Protein AF-A0AA42B4K8-F1 (afdb_monomer_lite)

Secondary structure (DSSP, 8-state):
-----PPP-----------HHHHHHHHHHSSHHHHHHHHHHHHHHH-HHHHHHHHHHHHT-HHHHSTTGGGS-HHHHHHHHHHHHHHHHHHHHHHHHHHHHHH-HHHHHHHHHHHHHHHHHHHT-----TTSSS-----------------------------------------------------------------------

Sequence (205 aa):
MRNSSSPCPSTSSTSSVVTPEDVLESLMNDGTIDAIRLKIIAQLKANEELKKNTITMVEQSKVLNTAGAEKQTKRELFDALRQELETPVLDKASKSVWELMSENEMFMKEIGETVERVFYRLSGQEPLPSTLLNGELETQEQSEQENHNENESADSLLKKRSFHEISVEGSGAPGEFADGSAEPLSTPSVVEDSSTSMPFSNVKS

pLDDT: mean 71.15, std 26.17, range [28.25, 98.06]

Organism: Papaver nudicaule (NCBI:txid74823)

Foldseek 3Di:
DDDDDDDDPPPPPPLPDDDLVNLVVVCVVVCVVVVLVVVLVVVLVVDVVLVVVLVVCLVVDCCVVPPCNVVDDPVVSVVVSCVRPVVVSVVVSVVVSVCCCPVVPVSVVVVVVSSVCSNCVSSVHHDDPPPPPPDDDDDDDDDDDDDDDDDDDDDDDPDDDDDDDDDDDDDDDDDDDDDDDDDDDDDDDDDDDDDDDDDDDDDDD

Structure (mmCIF, N/CA/C/O backbone):
data_AF-A0AA42B4K8-F1
#
_entry.id   AF-A0AA42B4K8-F1
#
loop_
_atom_site.group_PDB
_atom_site.id
_atom_site.type_symbol
_atom_site.label_atom_id
_atom_site.label_alt_id
_atom_site.label_comp_id
_atom_site.label_asym_id
_atom_site.label_entity_id
_atom_site.label_seq_id
_atom_site.pdbx_PDB_ins_code
_atom_site.Cartn_x
_atom_site.Cartn_y
_atom_site.Cartn_z
_atom_site.occupancy
_atom_site.B_iso_or_equiv
_atom_site.auth_seq_id
_atom_site.auth_comp_id
_atom_site.auth_asym_id
_atom_site.auth_atom_id
_atom_site.pdbx_PDB_model_num
ATOM 1 N N . MET A 1 1 ? 24.082 -5.684 -74.231 1.00 47.41 1 MET A N 1
ATOM 2 C CA . MET A 1 1 ? 24.376 -4.674 -73.192 1.00 47.41 1 MET A CA 1
ATOM 3 C C . MET A 1 1 ? 23.425 -4.940 -72.036 1.00 47.41 1 MET A C 1
ATOM 5 O O . MET A 1 1 ? 22.223 -4.880 -72.250 1.00 47.41 1 MET A O 1
ATOM 9 N N . ARG A 1 2 ? 23.931 -5.409 -70.889 1.00 43.81 2 ARG A N 1
ATOM 10 C CA . ARG A 1 2 ? 23.113 -5.713 -69.704 1.00 43.81 2 ARG A CA 1
ATOM 11 C C . ARG A 1 2 ? 23.116 -4.471 -68.816 1.00 43.81 2 ARG A C 1
ATOM 13 O O . ARG A 1 2 ? 24.172 -4.114 -68.305 1.00 43.81 2 ARG A O 1
ATOM 20 N N . ASN A 1 3 ? 21.967 -3.821 -68.665 1.00 43.84 3 ASN A N 1
ATOM 21 C CA . ASN A 1 3 ? 21.783 -2.762 -67.680 1.00 43.84 3 ASN A CA 1
ATOM 22 C C . ASN A 1 3 ? 21.383 -3.419 -66.358 1.00 43.84 3 ASN A C 1
ATOM 24 O O . ASN A 1 3 ? 20.229 -3.794 -66.171 1.00 43.84 3 ASN A O 1
ATOM 28 N N . SER A 1 4 ? 22.356 -3.583 -65.467 1.00 46.53 4 SER A N 1
ATOM 29 C CA . SER A 1 4 ? 22.120 -3.964 -64.077 1.00 46.53 4 SER A CA 1
ATOM 30 C C . SER A 1 4 ? 22.026 -2.687 -63.245 1.00 46.53 4 SER A C 1
ATOM 32 O O . SER A 1 4 ? 23.043 -2.155 -62.810 1.00 46.53 4 SER A O 1
ATOM 34 N N . SER A 1 5 ? 20.814 -2.171 -63.051 1.00 54.12 5 SER A N 1
ATOM 35 C CA . SER A 1 5 ? 20.546 -1.169 -62.017 1.00 54.12 5 SER A CA 1
ATOM 36 C C . SER A 1 5 ? 20.172 -1.907 -60.737 1.00 54.12 5 SER A C 1
ATOM 38 O O . SER A 1 5 ? 19.045 -2.372 -60.588 1.00 54.12 5 SER A O 1
ATOM 40 N N . SER A 1 6 ? 21.138 -2.053 -59.833 1.00 59.03 6 SER A N 1
ATOM 41 C CA . SER A 1 6 ? 20.876 -2.483 -58.460 1.00 59.03 6 SER A CA 1
ATOM 42 C C . SER A 1 6 ? 20.179 -1.347 -57.702 1.00 59.03 6 SER A C 1
ATOM 44 O O . SER A 1 6 ? 20.693 -0.227 -57.720 1.00 59.03 6 SER A O 1
ATOM 46 N N . PRO A 1 7 ? 19.051 -1.588 -57.015 1.00 59.06 7 PRO A N 1
ATOM 47 C CA . PRO A 1 7 ? 18.534 -0.648 -56.034 1.00 59.06 7 PRO A CA 1
ATOM 48 C C . PRO A 1 7 ? 19.375 -0.761 -54.759 1.00 59.06 7 PRO A C 1
ATOM 50 O O . PRO A 1 7 ? 19.541 -1.850 -54.208 1.00 59.06 7 PRO A O 1
ATOM 53 N N . CYS A 1 8 ? 19.908 0.362 -54.284 1.00 50.31 8 CYS A N 1
ATOM 54 C CA . CYS A 1 8 ? 20.459 0.456 -52.937 1.00 50.31 8 CYS A CA 1
ATOM 55 C C . CYS A 1 8 ? 19.319 0.246 -51.923 1.00 50.31 8 CYS A C 1
ATOM 57 O O . CYS A 1 8 ? 18.296 0.925 -52.045 1.00 50.31 8 CYS A O 1
ATOM 59 N N . PRO A 1 9 ? 19.452 -0.632 -50.916 1.00 52.72 9 PRO A N 1
ATOM 60 C CA . PRO A 1 9 ? 18.522 -0.632 -49.801 1.00 52.72 9 PRO A CA 1
ATOM 61 C C . PRO A 1 9 ? 18.768 0.633 -48.975 1.00 52.72 9 PRO A C 1
ATOM 63 O O . PRO A 1 9 ? 19.780 0.767 -48.291 1.00 52.72 9 PRO A O 1
ATOM 66 N N . SER A 1 10 ? 17.842 1.585 -49.053 1.00 50.38 10 SER A N 1
ATOM 67 C CA . SER A 1 10 ? 17.736 2.668 -48.082 1.00 50.38 10 SER A CA 1
ATOM 68 C C . SER A 1 10 ? 17.262 2.074 -46.756 1.00 50.38 10 SER A C 1
ATOM 70 O O . SER A 1 10 ? 16.072 2.062 -46.463 1.00 50.38 10 SER A O 1
ATOM 72 N N . THR A 1 11 ? 18.182 1.557 -45.944 1.00 49.03 11 THR A N 1
ATOM 73 C CA . THR A 1 11 ? 17.917 1.370 -44.515 1.00 49.03 11 THR A CA 1
ATOM 74 C C . THR A 1 11 ? 18.094 2.725 -43.849 1.00 49.03 11 THR A C 1
ATOM 76 O O . THR A 1 11 ? 19.158 3.065 -43.335 1.00 49.03 11 THR A O 1
ATOM 79 N N . SER A 1 12 ? 17.050 3.544 -43.922 1.00 45.19 12 SER A N 1
ATOM 80 C CA . SER A 1 12 ? 16.866 4.688 -43.040 1.00 45.19 12 SER A CA 1
ATOM 81 C C . SER A 1 12 ? 16.631 4.165 -41.624 1.00 45.19 12 SER A C 1
ATOM 83 O O . SER A 1 12 ? 15.495 4.073 -41.168 1.00 45.19 12 SER A O 1
ATOM 85 N N . SER A 1 13 ? 17.712 3.799 -40.935 1.00 50.50 13 SER A N 1
ATOM 86 C CA . SER A 1 13 ? 17.719 3.729 -39.477 1.00 50.50 13 SER A CA 1
ATOM 87 C C . SER A 1 13 ? 17.672 5.166 -38.980 1.00 50.50 13 SER A C 1
ATOM 89 O O . SER A 1 13 ? 18.699 5.797 -38.742 1.00 50.50 13 SER A O 1
ATOM 91 N N . THR A 1 14 ? 16.471 5.736 -38.923 1.00 48.16 14 THR A N 1
ATOM 92 C CA . THR A 1 14 ? 16.245 6.969 -38.180 1.00 48.16 14 THR A CA 1
ATOM 93 C C . THR A 1 14 ? 16.564 6.643 -36.730 1.00 48.16 14 THR A C 1
ATOM 95 O O . THR A 1 14 ? 15.836 5.866 -36.113 1.00 48.16 14 THR A O 1
ATOM 98 N N . SER A 1 15 ? 17.668 7.175 -36.202 1.00 57.78 15 SER A N 1
ATOM 99 C CA . SER A 1 15 ? 17.921 7.183 -34.764 1.00 57.78 15 SER A CA 1
ATOM 100 C C . SER A 1 15 ? 16.797 7.993 -34.123 1.00 57.78 15 SER A C 1
ATOM 102 O O . SER A 1 15 ? 16.851 9.223 -34.068 1.00 57.78 15 SER A O 1
ATOM 104 N N . SER A 1 16 ? 15.718 7.306 -33.765 1.00 69.00 16 SER A N 1
ATOM 105 C CA . SER A 1 16 ? 14.607 7.898 -33.044 1.00 69.00 16 SER A CA 1
ATOM 106 C C . SER A 1 16 ? 15.163 8.379 -31.717 1.00 69.00 16 SER A C 1
ATOM 108 O O . SER A 1 16 ? 15.746 7.593 -30.971 1.00 69.00 16 SER A O 1
ATOM 110 N N . VAL A 1 17 ? 15.043 9.676 -31.451 1.00 87.44 17 VAL A N 1
ATOM 111 C CA . VAL A 1 17 ? 15.345 10.206 -30.124 1.00 87.44 17 VAL A CA 1
ATOM 112 C C . VAL A 1 17 ? 14.355 9.546 -29.175 1.00 87.44 17 VAL A 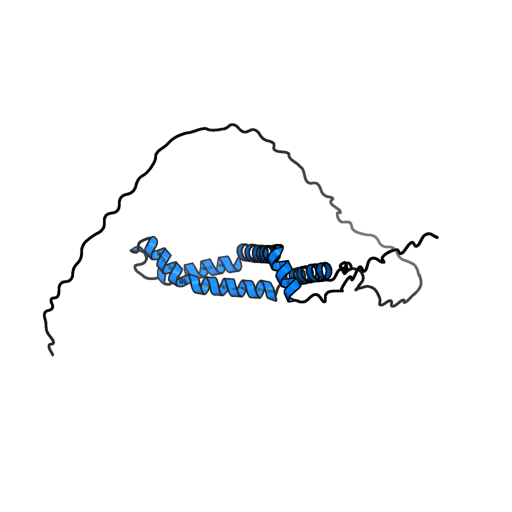C 1
ATOM 114 O O . VAL A 1 17 ? 13.153 9.743 -29.323 1.00 87.44 17 VAL A O 1
ATOM 117 N N . VAL A 1 18 ? 14.857 8.724 -28.256 1.00 93.00 18 VAL A N 1
ATOM 118 C CA . VAL A 1 18 ? 14.030 8.101 -27.221 1.00 93.00 18 VAL A CA 1
ATOM 119 C C . VAL A 1 18 ? 13.585 9.191 -26.260 1.00 93.00 18 VAL A C 1
ATOM 121 O O . VAL A 1 18 ? 14.420 9.903 -25.695 1.00 93.00 18 VAL A O 1
ATOM 124 N N . THR A 1 19 ? 12.278 9.324 -26.087 1.00 95.19 19 THR A N 1
ATOM 125 C CA . THR A 1 19 ? 11.679 10.260 -25.138 1.00 95.19 19 THR A CA 1
ATOM 126 C C . THR A 1 19 ? 11.402 9.570 -23.797 1.00 95.19 19 THR A C 1
ATOM 128 O O . THR A 1 19 ? 11.272 8.343 -23.741 1.00 95.19 19 THR A O 1
ATOM 131 N N . PRO A 1 20 ? 11.315 10.321 -22.685 1.00 95.50 20 PRO A N 1
ATOM 132 C CA . PRO A 1 20 ? 10.900 9.769 -21.395 1.00 95.50 20 PRO A CA 1
ATOM 133 C C . PRO A 1 20 ? 9.534 9.073 -21.452 1.00 95.50 20 PRO A C 1
ATOM 135 O O . PRO A 1 20 ? 9.322 8.075 -20.765 1.00 95.50 20 PRO A O 1
ATOM 138 N N . GLU A 1 21 ? 8.624 9.574 -22.288 1.00 96.44 21 GLU A N 1
ATOM 139 C CA . GLU A 1 21 ? 7.306 8.992 -22.517 1.00 96.44 21 GLU A CA 1
ATOM 140 C C . GLU A 1 21 ? 7.408 7.594 -23.142 1.00 96.44 21 GLU A C 1
ATOM 142 O O . GLU A 1 21 ? 6.731 6.685 -22.667 1.00 96.44 21 GLU A O 1
ATOM 147 N N . ASP A 1 22 ? 8.308 7.387 -24.113 1.00 95.44 22 ASP A N 1
ATOM 148 C CA . ASP A 1 22 ? 8.546 6.068 -24.725 1.00 95.44 22 ASP A CA 1
ATOM 149 C C . ASP A 1 22 ? 9.057 5.048 -23.691 1.00 95.44 22 ASP A C 1
ATOM 151 O O . ASP A 1 22 ? 8.661 3.877 -23.682 1.00 95.44 22 ASP A O 1
ATOM 155 N N . VAL A 1 23 ? 9.938 5.492 -22.785 1.00 96.12 23 VAL A N 1
ATOM 156 C CA . VAL A 1 23 ? 10.461 4.658 -21.692 1.00 96.12 23 VAL A CA 1
ATOM 157 C C . VAL A 1 23 ? 9.342 4.293 -20.721 1.00 96.12 23 VAL A C 1
ATOM 159 O O . VAL A 1 23 ? 9.207 3.126 -20.348 1.00 96.12 23 VAL A O 1
ATOM 162 N N . LEU A 1 24 ? 8.522 5.270 -20.329 1.00 96.56 24 LEU A N 1
ATOM 163 C CA . LEU A 1 24 ? 7.403 5.052 -19.420 1.00 96.56 24 LEU A CA 1
ATOM 164 C C . LEU A 1 24 ? 6.355 4.113 -20.029 1.00 96.56 24 LEU A C 1
ATOM 166 O O . LEU A 1 24 ? 5.928 3.171 -19.364 1.00 96.56 24 LEU A O 1
ATOM 170 N N . GLU A 1 25 ? 5.983 4.321 -21.292 1.00 96.50 25 GLU A N 1
ATOM 171 C CA . GLU A 1 25 ? 5.049 3.454 -22.010 1.00 96.50 25 GLU A CA 1
ATOM 172 C C . GLU A 1 25 ? 5.586 2.018 -22.089 1.00 96.50 25 GLU A C 1
ATOM 174 O O . GLU A 1 25 ? 4.865 1.067 -21.781 1.00 96.50 25 GLU A O 1
ATOM 179 N N . SER A 1 26 ? 6.875 1.837 -22.401 1.00 96.50 26 SER A N 1
ATOM 180 C CA . SER A 1 26 ? 7.494 0.509 -22.384 1.00 96.50 26 SER A CA 1
ATOM 181 C C . SER A 1 26 ? 7.434 -0.147 -20.999 1.00 96.50 26 SER A C 1
ATOM 183 O O . SER A 1 26 ? 7.118 -1.333 -20.924 1.00 96.50 26 SER A O 1
ATOM 185 N N . LEU A 1 27 ? 7.730 0.589 -19.922 1.00 96.94 27 LEU A N 1
ATOM 186 C CA . LEU A 1 27 ? 7.715 0.083 -18.540 1.00 96.94 27 LEU A CA 1
ATOM 187 C C . LEU A 1 27 ? 6.306 -0.288 -18.051 1.00 96.94 27 LEU A C 1
ATOM 189 O O . LEU A 1 27 ? 6.138 -1.204 -17.240 1.00 96.94 27 LEU A O 1
ATOM 193 N N . MET A 1 28 ? 5.289 0.442 -18.514 1.00 95.88 28 MET A N 1
ATOM 194 C CA . MET A 1 28 ? 3.883 0.137 -18.241 1.00 95.88 28 MET A CA 1
ATOM 195 C C . MET A 1 28 ? 3.441 -1.138 -18.962 1.00 95.88 28 MET A C 1
ATOM 197 O O . MET A 1 28 ? 2.712 -1.945 -18.390 1.00 95.88 28 MET A O 1
ATOM 201 N N . ASN A 1 29 ? 3.904 -1.337 -20.197 1.00 96.88 29 ASN A N 1
ATOM 202 C CA . ASN A 1 29 ? 3.462 -2.435 -21.052 1.00 96.88 29 ASN A CA 1
ATOM 203 C C . ASN A 1 29 ? 4.196 -3.762 -20.795 1.00 96.88 29 ASN A C 1
ATOM 205 O O . ASN A 1 29 ? 3.633 -4.822 -21.062 1.00 96.88 29 ASN A O 1
ATOM 209 N N . ASP A 1 30 ? 5.430 -3.738 -20.279 1.00 94.62 30 ASP A N 1
ATOM 210 C CA . ASP A 1 30 ? 6.224 -4.952 -20.022 1.00 94.62 30 ASP A CA 1
ATOM 211 C C . ASP A 1 30 ? 6.065 -5.528 -18.599 1.00 94.62 30 ASP A C 1
ATOM 213 O O . ASP A 1 30 ? 6.689 -6.534 -18.255 1.00 94.62 30 ASP A O 1
ATOM 217 N N . GLY A 1 31 ? 5.190 -4.929 -17.783 1.00 95.69 31 GLY A N 1
ATOM 218 C CA . GLY A 1 31 ? 4.867 -5.391 -16.429 1.00 95.69 31 GLY A CA 1
ATOM 219 C C . GLY A 1 31 ? 5.911 -5.022 -15.371 1.00 95.69 31 GLY A C 1
ATOM 220 O O . GLY A 1 31 ? 5.765 -5.391 -14.203 1.00 95.69 31 GLY A O 1
ATOM 221 N N . THR A 1 32 ? 6.947 -4.266 -15.736 1.00 95.81 32 THR A N 1
ATOM 222 C CA . THR A 1 32 ? 8.006 -3.847 -14.812 1.00 95.81 32 THR A CA 1
ATOM 223 C C . THR A 1 32 ? 7.474 -2.967 -13.681 1.00 95.81 32 THR A C 1
ATOM 225 O O . THR A 1 32 ? 7.844 -3.157 -12.521 1.00 95.81 32 THR A O 1
ATOM 228 N N . ILE A 1 33 ? 6.557 -2.040 -13.978 1.00 95.50 33 ILE A N 1
ATOM 229 C CA . ILE A 1 33 ? 5.939 -1.185 -12.949 1.00 95.50 33 ILE A CA 1
ATOM 230 C C . ILE A 1 33 ? 5.130 -2.019 -11.951 1.00 95.50 33 ILE A C 1
ATOM 232 O O . ILE A 1 33 ? 5.199 -1.785 -10.742 1.00 95.50 33 ILE A O 1
ATOM 236 N N . ASP A 1 34 ? 4.409 -3.035 -12.426 1.00 97.25 34 ASP A N 1
ATOM 237 C CA . ASP A 1 34 ? 3.683 -3.952 -11.550 1.00 97.25 34 ASP A CA 1
ATOM 238 C C . ASP A 1 34 ? 4.640 -4.790 -10.694 1.00 97.25 34 ASP A C 1
ATOM 240 O O . ASP A 1 34 ? 4.377 -4.993 -9.507 1.00 97.25 34 ASP A O 1
ATOM 244 N N . ALA A 1 35 ? 5.771 -5.230 -11.253 1.00 96.50 35 ALA A N 1
ATOM 245 C CA . ALA A 1 35 ? 6.808 -5.929 -10.500 1.00 96.50 35 ALA A CA 1
ATOM 246 C C . ALA A 1 35 ? 7.382 -5.045 -9.379 1.00 96.50 35 ALA A C 1
ATOM 248 O O . ALA A 1 35 ? 7.471 -5.489 -8.233 1.00 96.50 35 ALA A O 1
ATOM 249 N N . ILE A 1 36 ? 7.683 -3.773 -9.667 1.00 95.25 36 ILE A N 1
ATOM 250 C CA . ILE A 1 36 ? 8.120 -2.792 -8.661 1.00 95.25 36 ILE A CA 1
ATOM 251 C C . ILE A 1 36 ? 7.038 -2.610 -7.587 1.00 95.25 36 ILE A C 1
ATOM 253 O O . ILE A 1 36 ? 7.335 -2.707 -6.393 1.00 95.25 36 ILE A O 1
ATOM 257 N N . ARG A 1 37 ? 5.766 -2.440 -7.979 1.00 96.12 37 ARG A N 1
ATOM 258 C CA . ARG A 1 37 ? 4.636 -2.344 -7.039 1.00 96.12 37 ARG A CA 1
ATOM 259 C C . ARG A 1 37 ? 4.558 -3.570 -6.126 1.00 96.12 37 ARG A C 1
ATOM 261 O O . ARG A 1 37 ? 4.380 -3.425 -4.917 1.00 96.12 37 ARG A O 1
ATOM 268 N N . LEU A 1 38 ? 4.711 -4.775 -6.677 1.00 97.25 38 LEU A N 1
ATOM 269 C CA . LEU A 1 38 ? 4.709 -6.020 -5.907 1.00 97.25 38 LEU A CA 1
ATOM 270 C C . LEU A 1 38 ? 5.862 -6.073 -4.899 1.00 97.25 38 LEU A C 1
ATOM 272 O O . LEU A 1 38 ? 5.641 -6.488 -3.760 1.00 97.25 38 LEU A O 1
ATOM 276 N N . LYS A 1 39 ? 7.064 -5.616 -5.272 1.00 95.88 39 LYS A N 1
ATOM 277 C CA . LYS A 1 39 ? 8.207 -5.540 -4.348 1.00 95.88 39 LYS A CA 1
ATOM 278 C C . LYS A 1 39 ? 7.942 -4.587 -3.185 1.00 95.88 39 LYS A C 1
ATOM 280 O O . LYS A 1 39 ? 8.194 -4.963 -2.042 1.00 95.88 39 LYS A O 1
ATOM 285 N N . ILE A 1 40 ? 7.383 -3.407 -3.455 1.00 95.88 40 ILE A N 1
ATOM 286 C CA . ILE A 1 40 ? 6.996 -2.436 -2.417 1.00 95.88 40 ILE A CA 1
ATOM 287 C C . ILE A 1 40 ? 5.978 -3.067 -1.463 1.00 95.88 40 ILE A C 1
ATOM 289 O O . ILE A 1 40 ? 6.180 -3.064 -0.251 1.00 95.88 40 ILE A O 1
ATOM 293 N N . ILE A 1 41 ? 4.918 -3.681 -1.999 1.00 96.31 41 ILE A N 1
ATOM 294 C CA . ILE A 1 41 ? 3.896 -4.358 -1.189 1.00 96.31 41 ILE A CA 1
ATOM 295 C C . ILE A 1 41 ? 4.524 -5.460 -0.326 1.00 96.31 41 ILE A C 1
ATOM 297 O O . ILE A 1 41 ? 4.183 -5.581 0.849 1.00 96.31 41 ILE A O 1
ATOM 301 N N . ALA A 1 42 ? 5.439 -6.262 -0.874 1.00 96.81 42 ALA A N 1
ATOM 302 C CA . ALA A 1 42 ? 6.110 -7.320 -0.125 1.00 96.81 42 ALA A CA 1
ATOM 303 C C . ALA A 1 42 ? 6.940 -6.762 1.045 1.00 96.81 42 ALA A C 1
ATOM 305 O O . ALA A 1 42 ? 6.832 -7.279 2.158 1.00 96.81 42 ALA A O 1
ATOM 306 N N . GLN A 1 43 ? 7.699 -5.685 0.818 1.00 95.12 43 GLN A N 1
ATOM 307 C CA . GLN A 1 43 ? 8.472 -4.999 1.861 1.00 95.12 43 GLN A CA 1
ATOM 308 C C . GLN A 1 43 ? 7.561 -4.417 2.950 1.00 95.12 43 GLN A C 1
ATOM 310 O O . GLN A 1 43 ? 7.789 -4.662 4.133 1.00 95.12 43 GLN A O 1
ATOM 315 N N . LEU A 1 44 ? 6.472 -3.737 2.578 1.00 95.25 44 LEU A N 1
ATOM 316 C CA . LEU A 1 44 ? 5.501 -3.216 3.549 1.00 95.25 44 LEU A CA 1
ATOM 317 C C . LEU A 1 44 ? 4.831 -4.326 4.361 1.00 95.25 44 LEU A C 1
ATOM 319 O O . LEU A 1 44 ? 4.663 -4.197 5.569 1.00 95.25 44 LEU A O 1
ATOM 323 N N . LYS A 1 45 ? 4.457 -5.440 3.722 1.00 95.25 45 LYS A N 1
ATOM 324 C CA . LYS A 1 45 ? 3.859 -6.592 4.417 1.00 95.25 45 LYS A CA 1
ATOM 325 C C . LYS A 1 45 ? 4.840 -7.264 5.377 1.00 95.25 45 LYS A C 1
ATOM 327 O O . LYS A 1 45 ? 4.399 -7.903 6.332 1.00 95.25 45 LYS A O 1
ATOM 332 N N . ALA A 1 46 ? 6.142 -7.148 5.131 1.00 96.19 46 ALA A N 1
ATOM 333 C CA . ALA A 1 46 ? 7.194 -7.625 6.022 1.00 96.19 46 ALA A CA 1
ATOM 334 C C . ALA A 1 46 ? 7.588 -6.595 7.099 1.00 96.19 46 ALA A C 1
ATOM 336 O O . ALA A 1 46 ? 8.310 -6.945 8.028 1.00 96.19 46 ALA A O 1
ATOM 337 N N . ASN A 1 47 ? 7.106 -5.352 7.011 1.00 95.38 47 ASN A N 1
ATOM 338 C CA . ASN A 1 47 ? 7.435 -4.300 7.962 1.00 95.38 47 ASN A CA 1
ATOM 339 C C . ASN A 1 47 ? 6.726 -4.538 9.310 1.00 95.38 47 ASN A C 1
ATOM 341 O O . ASN A 1 47 ? 5.526 -4.301 9.468 1.00 95.38 47 ASN A O 1
ATOM 345 N N . GLU A 1 48 ? 7.488 -5.009 10.296 1.00 96.56 48 GLU A N 1
ATOM 346 C CA . GLU A 1 48 ? 6.993 -5.275 11.650 1.00 96.56 48 GLU A CA 1
ATOM 347 C C . GLU A 1 48 ? 6.631 -4.002 12.421 1.00 96.56 48 GLU A C 1
ATOM 349 O O . GLU A 1 48 ? 5.730 -4.027 13.259 1.00 96.56 48 GLU A O 1
ATOM 354 N N . GLU A 1 49 ? 7.272 -2.872 12.128 1.00 95.75 49 GLU A N 1
ATOM 355 C CA . GLU A 1 49 ? 6.936 -1.600 12.763 1.00 95.75 49 GLU A CA 1
ATOM 356 C C . GLU A 1 49 ? 5.543 -1.127 12.343 1.00 95.75 49 GLU A C 1
ATOM 358 O O . GLU A 1 49 ? 4.738 -0.761 13.200 1.00 95.75 49 GLU A O 1
ATOM 363 N N . LEU A 1 50 ? 5.206 -1.225 11.054 1.00 96.38 50 LEU A N 1
ATOM 364 C CA . LEU A 1 50 ? 3.877 -0.875 10.550 1.00 96.38 50 LEU A CA 1
ATOM 365 C C . LEU A 1 50 ? 2.788 -1.795 11.134 1.00 96.38 50 LEU A C 1
ATOM 367 O O . LEU A 1 50 ? 1.704 -1.330 11.509 1.00 96.38 50 LEU A O 1
ATOM 371 N N . LYS A 1 51 ? 3.088 -3.093 11.291 1.00 96.88 51 LYS A N 1
ATOM 372 C CA . LYS A 1 51 ? 2.195 -4.052 11.966 1.00 96.88 51 LYS A CA 1
ATOM 373 C C . LYS A 1 51 ? 1.997 -3.698 13.433 1.00 96.88 51 LYS A C 1
ATOM 375 O O . LYS A 1 51 ? 0.859 -3.578 13.883 1.00 96.88 51 LYS A O 1
ATOM 380 N N . LYS A 1 52 ? 3.092 -3.492 14.169 1.00 97.81 52 LYS A N 1
ATOM 381 C CA . LYS A 1 52 ? 3.060 -3.102 15.582 1.00 97.81 52 LYS A CA 1
ATOM 382 C C . LYS A 1 52 ? 2.282 -1.810 15.765 1.00 97.81 52 LYS A C 1
ATOM 384 O O . LYS A 1 52 ? 1.462 -1.711 16.670 1.00 97.81 52 LYS A O 1
ATOM 389 N N . ASN A 1 53 ? 2.499 -0.844 14.880 1.00 96.81 53 ASN A N 1
ATOM 390 C CA . ASN A 1 53 ? 1.788 0.414 14.919 1.00 96.81 53 ASN A CA 1
ATOM 391 C C . ASN A 1 53 ? 0.271 0.215 14.784 1.00 96.81 53 ASN A C 1
ATOM 393 O O . ASN A 1 53 ? -0.487 0.763 15.581 1.00 96.81 53 ASN A O 1
ATOM 397 N N . THR A 1 54 ? -0.153 -0.617 13.830 1.00 97.00 54 THR A N 1
ATOM 398 C CA . THR A 1 54 ? -1.568 -0.959 13.633 1.00 97.00 54 THR A CA 1
ATOM 399 C C . THR A 1 54 ? -2.160 -1.629 14.875 1.00 97.00 54 THR A C 1
ATOM 401 O O . THR A 1 54 ? -3.253 -1.261 15.298 1.00 97.00 54 THR A O 1
ATOM 404 N N . ILE A 1 55 ? -1.429 -2.556 15.507 1.00 97.50 55 ILE A N 1
ATOM 405 C CA . ILE A 1 55 ? -1.849 -3.193 16.768 1.00 97.50 55 ILE A CA 1
ATOM 406 C C . ILE A 1 55 ? -2.043 -2.137 17.860 1.00 97.50 55 ILE A C 1
ATOM 408 O O . ILE A 1 55 ? -3.113 -2.073 18.457 1.00 97.50 55 ILE A O 1
ATOM 412 N N . THR A 1 56 ? -1.063 -1.254 18.069 1.00 97.56 56 THR A N 1
ATOM 413 C CA . THR A 1 56 ? -1.160 -0.180 19.069 1.00 97.56 56 THR A CA 1
ATOM 414 C C . THR A 1 56 ? -2.330 0.767 18.790 1.00 97.56 56 THR A C 1
ATOM 416 O O . THR A 1 56 ? -2.997 1.207 19.721 1.00 97.56 56 THR A O 1
ATOM 419 N N . MET A 1 57 ? -2.627 1.066 17.524 1.00 97.50 57 MET A N 1
ATOM 420 C CA . MET A 1 57 ? -3.793 1.878 17.163 1.00 97.50 57 MET A CA 1
ATOM 421 C C . MET A 1 57 ? -5.116 1.183 17.497 1.00 97.50 57 MET A C 1
ATOM 423 O O . MET A 1 57 ? -6.038 1.839 17.975 1.00 97.50 57 MET A O 1
ATOM 427 N N . VAL A 1 58 ? -5.205 -0.133 17.290 1.00 97.56 58 VAL A N 1
ATOM 428 C CA . VAL A 1 58 ? -6.367 -0.928 17.711 1.00 97.56 58 VAL A CA 1
ATOM 429 C C . VAL A 1 58 ? -6.487 -0.942 19.234 1.00 97.56 58 VAL A C 1
ATOM 431 O O . VAL A 1 58 ? -7.567 -0.694 19.755 1.00 97.56 58 VAL A O 1
ATOM 434 N N . GLU A 1 59 ? -5.392 -1.151 19.962 1.00 96.75 59 GLU A N 1
ATOM 435 C CA . GLU A 1 59 ? -5.381 -1.129 21.434 1.00 96.75 59 GLU A CA 1
ATOM 436 C C . GLU A 1 59 ? -5.832 0.223 22.004 1.00 96.75 59 GLU A C 1
ATOM 438 O O . GLU A 1 59 ? -6.518 0.275 23.024 1.00 96.75 59 GLU A O 1
ATOM 443 N N . GLN A 1 60 ? -5.481 1.320 21.332 1.00 97.12 60 GLN A N 1
ATOM 444 C CA . GLN A 1 60 ? -5.843 2.687 21.717 1.00 97.12 60 GLN A CA 1
ATOM 445 C C . GLN A 1 60 ? -7.187 3.159 21.138 1.00 97.12 60 GLN A C 1
ATOM 447 O O . GLN A 1 60 ? -7.579 4.303 21.375 1.00 97.12 60 GLN A O 1
ATOM 452 N N . SER A 1 61 ? -7.898 2.307 20.392 1.00 97.50 61 SER A N 1
ATOM 453 C CA . SER A 1 61 ? -9.157 2.659 19.728 1.00 97.50 61 SER A CA 1
ATOM 454 C C . SER A 1 61 ? -10.199 3.157 20.723 1.00 97.50 61 SER A C 1
ATOM 456 O O . SER A 1 61 ? -10.475 2.517 21.741 1.00 97.50 61 SER A O 1
ATOM 458 N N . LYS A 1 62 ? -10.852 4.273 20.400 1.00 97.06 62 LYS A N 1
ATOM 459 C CA . LYS A 1 62 ? -11.986 4.774 21.177 1.00 97.06 62 LYS A CA 1
ATOM 460 C C . LYS A 1 62 ? -13.167 3.824 21.076 1.00 97.06 62 LYS A C 1
ATOM 462 O O . LYS A 1 62 ? -13.828 3.610 22.085 1.00 97.06 62 LYS A O 1
ATOM 467 N N . VAL A 1 63 ? -13.417 3.238 19.902 1.00 96.75 63 VAL A N 1
ATOM 468 C CA . VAL A 1 63 ? -14.504 2.268 19.695 1.00 96.75 63 VAL A CA 1
ATOM 469 C C . VAL A 1 63 ? -14.383 1.098 20.671 1.00 96.75 63 VAL A C 1
ATOM 471 O O . VAL A 1 63 ? -15.369 0.742 21.308 1.00 96.75 63 VAL A O 1
ATOM 474 N N . LEU A 1 64 ? -13.175 0.555 20.855 1.00 95.94 64 LEU A N 1
ATOM 475 C CA . LEU A 1 64 ? -12.950 -0.565 21.776 1.00 95.94 64 LEU A CA 1
ATOM 476 C C . LEU A 1 64 ? -12.882 -0.145 23.251 1.00 95.94 64 LEU A C 1
ATOM 478 O O . LEU A 1 64 ? -13.301 -0.907 24.118 1.00 95.94 64 LEU A O 1
ATOM 482 N N . ASN A 1 65 ? -12.370 1.053 23.549 1.00 96.44 65 ASN A N 1
ATOM 483 C CA . ASN A 1 65 ? -12.196 1.537 24.925 1.00 96.44 65 ASN A CA 1
ATOM 484 C C . ASN A 1 65 ? -13.419 2.295 25.484 1.00 96.44 65 ASN A C 1
ATOM 486 O O . ASN A 1 65 ? -13.389 2.764 26.624 1.00 96.44 65 ASN A O 1
ATOM 490 N N . THR A 1 66 ? -14.499 2.442 24.712 1.00 94.81 66 THR A N 1
ATOM 491 C CA . THR A 1 66 ? -15.729 3.110 25.167 1.00 94.81 66 THR A CA 1
ATOM 492 C C . THR A 1 66 ? -16.606 2.151 25.972 1.00 94.81 66 THR A C 1
ATOM 494 O O . THR A 1 66 ? -16.849 1.015 25.571 1.00 94.81 66 THR A O 1
ATOM 497 N N . ALA A 1 67 ? -17.140 2.621 27.103 1.00 93.25 67 ALA A N 1
ATOM 498 C CA . ALA A 1 67 ? -18.082 1.845 27.907 1.00 93.25 67 ALA A CA 1
ATOM 499 C C . ALA A 1 67 ? -19.338 1.484 27.093 1.00 93.25 67 ALA A C 1
ATOM 501 O O . ALA A 1 67 ? -19.949 2.355 26.473 1.00 93.25 67 ALA A O 1
ATOM 502 N N . GLY A 1 68 ? -19.754 0.218 27.122 1.00 91.19 68 GLY A N 1
ATOM 503 C CA . GLY A 1 68 ? -20.878 -0.268 26.323 1.00 91.19 68 GLY A CA 1
ATOM 504 C C . GLY A 1 68 ? -20.472 -0.902 24.992 1.00 91.19 68 GLY A C 1
ATOM 505 O O . GLY A 1 68 ? -21.347 -1.461 24.329 1.00 91.19 68 GLY A O 1
ATOM 506 N N . ALA A 1 69 ? -19.187 -0.878 24.612 1.00 94.12 69 ALA A N 1
ATOM 507 C CA . ALA A 1 69 ? -18.675 -1.611 23.450 1.00 94.12 69 ALA A CA 1
ATOM 508 C C . ALA A 1 69 ? -18.993 -3.116 23.536 1.00 94.12 69 ALA A C 1
ATOM 510 O O . ALA A 1 69 ? -19.286 -3.755 22.530 1.00 94.12 69 ALA A O 1
ATOM 511 N N . GLU A 1 70 ? -19.047 -3.670 24.750 1.00 93.62 70 GLU A N 1
ATOM 512 C CA . GLU A 1 70 ? -19.400 -5.067 25.013 1.00 93.62 70 GLU A CA 1
ATOM 513 C C . GLU A 1 70 ? -20.852 -5.433 24.661 1.00 93.62 70 GLU A C 1
ATOM 515 O O . GLU A 1 70 ? -21.186 -6.613 24.570 1.00 93.62 70 GLU A O 1
ATOM 520 N N . LYS A 1 71 ? -21.724 -4.434 24.478 1.00 96.00 71 LYS A N 1
ATOM 521 C CA . LYS A 1 71 ? -23.140 -4.622 24.126 1.00 96.00 71 LYS A CA 1
ATOM 522 C C . LYS A 1 71 ? -23.395 -4.500 22.627 1.00 96.00 71 LYS A C 1
ATOM 524 O O . LYS A 1 71 ? -24.495 -4.824 22.183 1.00 96.00 71 LYS A O 1
ATOM 529 N N . GLN A 1 72 ? -22.416 -4.014 21.865 1.00 95.81 72 GLN A N 1
ATOM 530 C CA . GLN A 1 72 ? -22.513 -3.922 20.414 1.00 95.81 72 GLN A CA 1
ATOM 531 C C . GLN A 1 72 ? -22.340 -5.298 19.779 1.00 95.81 72 GLN A C 1
ATOM 533 O O . GLN A 1 72 ? -21.660 -6.186 20.299 1.00 95.81 72 GLN A O 1
ATOM 538 N N . THR A 1 73 ? -22.951 -5.484 18.616 1.00 97.62 73 THR A N 1
ATOM 539 C CA . THR A 1 73 ? -22.715 -6.689 17.830 1.00 97.62 73 THR A CA 1
ATOM 540 C C . THR A 1 73 ? -21.304 -6.675 17.245 1.00 97.62 73 THR A C 1
ATOM 542 O O . THR A 1 73 ? -20.717 -5.625 16.986 1.00 97.62 73 THR A O 1
ATOM 545 N N . LYS A 1 74 ? -20.767 -7.864 16.945 1.00 96.50 74 LYS A N 1
ATOM 546 C CA . LYS A 1 74 ? -19.461 -7.999 16.282 1.00 96.50 74 LYS A CA 1
ATOM 547 C C . LYS A 1 74 ? -19.376 -7.139 15.013 1.00 96.50 74 LYS A C 1
ATOM 549 O O . LYS A 1 74 ? -18.346 -6.526 14.773 1.00 96.50 74 LYS A O 1
ATOM 554 N N . ARG A 1 75 ? -20.448 -7.093 14.213 1.00 98.00 75 ARG A N 1
ATOM 555 C CA . ARG A 1 75 ? -20.490 -6.311 12.969 1.00 98.00 75 ARG A CA 1
ATOM 556 C C . ARG A 1 75 ? -20.335 -4.819 13.245 1.00 98.00 75 ARG A C 1
ATOM 558 O O . ARG A 1 75 ? -19.437 -4.210 12.683 1.00 98.00 75 ARG A O 1
ATOM 565 N N . GLU A 1 76 ? -21.151 -4.277 14.145 1.00 97.12 76 GLU A N 1
ATOM 566 C CA . GLU A 1 76 ? -21.092 -2.860 14.522 1.00 97.12 76 GLU A CA 1
ATOM 567 C C . GLU A 1 76 ? -19.709 -2.480 15.053 1.00 97.12 76 GLU A C 1
ATOM 569 O O . GLU A 1 76 ? -19.181 -1.439 14.674 1.00 97.12 76 GLU A O 1
ATOM 574 N N . LEU A 1 77 ? -19.084 -3.356 15.847 1.00 96.94 77 LEU A N 1
ATOM 575 C CA . LEU A 1 77 ? -17.749 -3.113 16.384 1.00 96.94 77 LEU A CA 1
ATOM 576 C C . LEU A 1 77 ? -16.679 -3.058 15.282 1.00 96.94 77 LEU A C 1
ATOM 578 O O . LEU A 1 77 ? -15.853 -2.151 15.287 1.00 96.94 77 LEU A O 1
ATOM 582 N N . PHE A 1 78 ? -16.687 -3.997 14.327 1.00 97.00 78 PHE A N 1
ATOM 583 C CA . PHE A 1 78 ? -15.734 -3.987 13.208 1.00 97.00 78 PHE A CA 1
ATOM 584 C C . PHE A 1 78 ? -15.960 -2.806 12.263 1.00 97.00 78 PHE A C 1
ATOM 586 O O . PHE A 1 78 ? -14.983 -2.201 11.824 1.00 97.00 78 PHE A O 1
ATOM 593 N N . ASP A 1 79 ? -17.215 -2.469 11.970 1.00 98.06 79 ASP A N 1
ATOM 594 C CA . ASP A 1 79 ? -17.552 -1.351 11.087 1.00 98.06 79 ASP A CA 1
ATOM 595 C C . ASP A 1 79 ? -17.140 -0.017 11.723 1.00 98.06 79 ASP A C 1
ATOM 597 O O . ASP A 1 79 ? -16.466 0.791 11.082 1.00 98.06 79 ASP A O 1
ATOM 601 N N . ALA A 1 80 ? -17.449 0.183 13.009 1.00 97.31 80 ALA A N 1
ATOM 602 C CA . ALA A 1 80 ? -17.031 1.367 13.753 1.00 97.31 80 ALA A CA 1
ATOM 603 C C . ALA A 1 80 ? -15.502 1.443 13.895 1.00 97.31 80 ALA A C 1
ATOM 605 O O . ALA A 1 80 ? -14.915 2.505 13.687 1.00 97.31 80 ALA A O 1
ATOM 606 N N . LEU A 1 81 ? -14.836 0.322 14.191 1.00 97.62 81 LEU A N 1
ATOM 607 C CA . LEU A 1 81 ? -13.376 0.266 14.300 1.00 97.62 81 LEU A CA 1
ATOM 608 C C . LEU A 1 81 ? -12.699 0.580 12.961 1.00 97.62 81 LEU A C 1
ATOM 610 O O . LEU A 1 81 ? -11.718 1.320 12.925 1.00 97.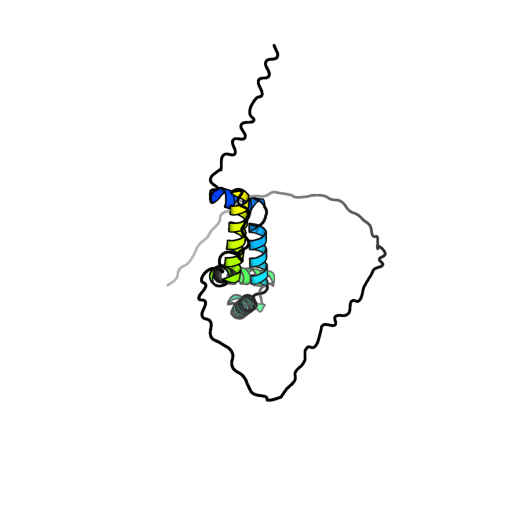62 81 LEU A O 1
ATOM 614 N N . ARG A 1 82 ? -13.228 0.055 11.850 1.00 97.44 82 ARG A N 1
ATOM 615 C CA . ARG A 1 82 ? -12.751 0.387 10.504 1.00 97.44 82 ARG A CA 1
ATOM 616 C C . ARG A 1 82 ? -12.931 1.873 10.220 1.00 97.44 82 ARG A C 1
ATOM 618 O O . ARG A 1 82 ? -11.988 2.507 9.763 1.00 97.44 82 ARG A O 1
ATOM 625 N N . GLN A 1 83 ? -14.098 2.432 10.534 1.00 98.00 83 GLN A N 1
ATOM 626 C CA . GLN A 1 83 ? -14.366 3.856 10.346 1.00 98.00 83 GLN A CA 1
ATOM 627 C C . GLN A 1 83 ? -13.402 4.744 11.149 1.00 98.00 83 GLN A C 1
ATOM 629 O O . GLN A 1 83 ? -13.013 5.808 10.673 1.00 98.00 83 GLN A O 1
ATOM 634 N N . GLU A 1 84 ? -12.994 4.310 12.344 1.00 98.06 84 GLU A N 1
ATOM 635 C CA . GLU A 1 84 ? -12.010 5.019 13.166 1.00 98.06 84 GLU A CA 1
ATOM 636 C C . GLU A 1 84 ? -10.580 4.895 12.614 1.00 98.06 84 GLU A C 1
ATOM 638 O O . GLU A 1 84 ? -9.836 5.878 12.598 1.00 98.06 84 GLU A O 1
ATOM 643 N N . LEU A 1 85 ? -10.175 3.693 12.190 1.00 98.00 85 LEU A N 1
ATOM 644 C CA . LEU A 1 85 ? -8.765 3.369 11.958 1.00 98.00 85 LEU A CA 1
ATOM 645 C C . LEU A 1 85 ? -8.329 3.337 10.491 1.00 98.00 85 LEU A C 1
ATOM 647 O O . LEU A 1 85 ? -7.128 3.421 10.243 1.00 98.00 85 LEU A O 1
ATOM 651 N N . GLU A 1 86 ? -9.241 3.235 9.521 1.00 97.19 86 GLU A N 1
ATOM 652 C CA . GLU A 1 86 ? -8.887 3.089 8.099 1.00 97.19 86 GLU A CA 1
ATOM 653 C C . GLU A 1 86 ? -8.003 4.242 7.618 1.00 97.19 86 GLU A C 1
ATOM 655 O O . GLU A 1 86 ? -6.880 4.005 7.179 1.00 97.19 86 GLU A O 1
ATOM 660 N N . THR A 1 87 ? -8.448 5.486 7.793 1.00 98.00 87 THR A N 1
ATOM 661 C CA . THR A 1 87 ? -7.674 6.667 7.391 1.00 98.00 87 THR A CA 1
ATOM 662 C C . THR A 1 87 ? -6.292 6.730 8.056 1.00 98.00 87 THR A C 1
ATOM 664 O O . THR A 1 87 ? -5.301 6.752 7.331 1.00 98.00 87 THR A O 1
ATOM 667 N N . PRO A 1 88 ? -6.149 6.705 9.398 1.00 97.38 88 PRO A N 1
ATOM 668 C CA . PRO A 1 88 ? -4.829 6.851 10.010 1.00 97.38 88 PRO A CA 1
ATOM 669 C C . PRO A 1 88 ? -3.888 5.661 9.745 1.00 97.38 88 PRO A C 1
ATOM 671 O O . PRO A 1 88 ? -2.671 5.854 9.707 1.00 97.38 88 PRO A O 1
ATOM 674 N N . VAL A 1 89 ? -4.407 4.441 9.543 1.00 97.31 89 VAL A N 1
ATOM 675 C CA . VAL A 1 89 ? -3.582 3.287 9.134 1.00 97.31 89 VAL A CA 1
ATOM 676 C C . VAL A 1 89 ? -3.096 3.468 7.697 1.00 97.31 89 VAL A C 1
ATOM 678 O O . VAL A 1 89 ? -1.908 3.281 7.427 1.00 97.31 89 VAL A O 1
ATOM 681 N N . LEU A 1 90 ? -3.984 3.866 6.782 1.00 97.19 90 LEU A N 1
ATOM 682 C CA . LEU A 1 90 ? -3.629 4.123 5.386 1.00 97.19 90 LEU A CA 1
ATOM 683 C C . LEU A 1 90 ? -2.648 5.291 5.253 1.00 97.19 90 LEU A C 1
ATOM 685 O O . LEU A 1 90 ? -1.712 5.201 4.460 1.00 97.19 90 LEU A O 1
ATOM 689 N N . ASP A 1 91 ? -2.792 6.339 6.062 1.00 97.69 91 ASP A N 1
ATOM 690 C CA . ASP A 1 91 ? -1.859 7.467 6.094 1.00 97.69 91 ASP A CA 1
ATOM 691 C C . ASP A 1 91 ? -0.454 7.018 6.507 1.00 97.69 91 ASP A C 1
ATOM 693 O O . ASP A 1 91 ? 0.537 7.414 5.890 1.00 97.69 91 ASP A O 1
ATOM 697 N N . LYS A 1 92 ? -0.344 6.166 7.535 1.00 96.56 92 LYS A N 1
ATOM 698 C CA . LYS A 1 92 ? 0.950 5.616 7.961 1.00 96.56 92 LYS A CA 1
ATOM 699 C C . LYS A 1 92 ? 1.552 4.696 6.912 1.00 96.56 92 LYS A C 1
ATOM 701 O O . LYS A 1 92 ? 2.728 4.843 6.606 1.00 96.56 92 LYS A O 1
ATOM 706 N N . ALA A 1 93 ? 0.754 3.811 6.319 1.00 96.44 93 ALA A N 1
ATOM 707 C CA . ALA A 1 93 ? 1.221 2.953 5.236 1.00 96.44 93 ALA A CA 1
ATOM 708 C C . ALA A 1 93 ? 1.718 3.779 4.037 1.00 96.44 93 ALA A C 1
ATOM 710 O O . ALA A 1 93 ? 2.780 3.489 3.493 1.00 96.44 93 ALA A O 1
ATOM 711 N N . SER A 1 94 ? 0.994 4.839 3.667 1.00 97.19 94 SER A N 1
ATOM 712 C CA . SER A 1 94 ? 1.363 5.734 2.564 1.00 97.19 94 SER A CA 1
ATOM 713 C C . SER A 1 94 ? 2.679 6.464 2.837 1.00 97.19 94 SER A C 1
ATOM 715 O O . SER A 1 94 ? 3.534 6.536 1.957 1.00 97.19 94 SER A O 1
ATOM 717 N N . LYS A 1 95 ? 2.880 6.948 4.070 1.00 96.44 95 LYS A N 1
ATOM 718 C CA . LYS A 1 95 ? 4.162 7.531 4.499 1.00 96.44 95 LYS A CA 1
ATOM 719 C C . LYS A 1 95 ? 5.293 6.515 4.420 1.00 96.44 95 LYS A C 1
ATOM 721 O O . LYS A 1 95 ? 6.299 6.801 3.787 1.00 96.44 95 LYS A O 1
ATOM 726 N N . SER A 1 96 ? 5.089 5.308 4.946 1.00 96.06 96 SER A N 1
ATOM 727 C CA . SER A 1 96 ? 6.099 4.249 4.883 1.00 96.06 96 SER A CA 1
ATOM 728 C C . SER A 1 96 ? 6.444 3.829 3.453 1.00 96.06 96 SER A C 1
ATOM 730 O O . SER A 1 96 ? 7.581 3.450 3.201 1.00 96.06 96 SER A O 1
ATOM 732 N N . VAL A 1 97 ? 5.508 3.898 2.496 1.00 96.19 97 VAL A N 1
ATOM 733 C CA . VAL A 1 97 ? 5.826 3.702 1.067 1.00 96.19 97 VAL A CA 1
ATOM 734 C C . VAL A 1 97 ? 6.761 4.791 0.569 1.00 96.19 97 VAL A C 1
ATOM 736 O O . VAL A 1 97 ? 7.762 4.483 -0.070 1.00 96.19 97 VAL A O 1
ATOM 739 N N . TRP A 1 98 ? 6.433 6.052 0.846 1.00 95.81 98 TRP A N 1
ATOM 740 C CA . TRP A 1 98 ? 7.245 7.182 0.412 1.00 95.81 98 TRP A CA 1
ATOM 741 C C . TRP A 1 98 ? 8.648 7.147 1.024 1.00 95.81 98 TRP A C 1
ATOM 743 O O . TRP A 1 98 ? 9.626 7.336 0.307 1.00 95.81 98 TRP A O 1
ATOM 753 N N . GLU A 1 99 ? 8.752 6.840 2.317 1.00 94.69 99 GLU A N 1
ATOM 754 C CA . GLU A 1 99 ? 10.017 6.640 3.033 1.00 94.69 99 GLU A CA 1
ATOM 755 C C . GLU A 1 99 ? 10.793 5.459 2.442 1.00 94.69 99 GLU A C 1
ATOM 757 O O . GLU A 1 99 ? 11.954 5.608 2.086 1.00 94.69 99 GLU A O 1
ATOM 762 N N . LEU A 1 100 ? 10.148 4.309 2.211 1.00 93.94 100 LEU A N 1
ATOM 763 C CA . LEU A 1 100 ? 10.792 3.155 1.577 1.00 93.94 100 LEU A CA 1
ATOM 764 C C . LEU A 1 100 ? 11.334 3.496 0.186 1.00 93.94 100 LEU A C 1
ATOM 766 O O . LEU A 1 100 ? 12.424 3.059 -0.171 1.00 93.94 100 LEU A O 1
ATOM 770 N N . MET A 1 101 ? 10.578 4.257 -0.603 1.00 91.25 101 MET A N 1
ATOM 771 C CA . MET A 1 101 ? 11.017 4.697 -1.922 1.00 91.25 101 MET A CA 1
ATOM 772 C C . MET A 1 101 ? 12.089 5.781 -1.848 1.00 91.25 101 MET A C 1
ATOM 774 O O . MET A 1 101 ? 12.887 5.859 -2.759 1.00 91.25 101 MET A O 1
ATOM 778 N N . SER A 1 102 ? 12.136 6.617 -0.814 1.00 89.12 102 SER A N 1
ATOM 779 C CA . SER A 1 102 ? 13.046 7.774 -0.783 1.00 89.12 102 SER A CA 1
ATOM 780 C C . SER A 1 102 ? 14.338 7.506 -0.012 1.00 89.12 102 SER A C 1
ATOM 782 O O . SER A 1 102 ? 15.398 7.996 -0.388 1.00 89.12 102 SER A O 1
ATOM 784 N N . GLU A 1 103 ? 14.260 6.741 1.072 1.00 86.25 103 GLU A N 1
ATOM 785 C CA . GLU A 1 103 ? 15.343 6.540 2.040 1.00 86.25 103 GLU A CA 1
ATOM 786 C C . GLU A 1 103 ? 16.133 5.253 1.770 1.00 86.25 103 GLU A C 1
ATOM 788 O O . GLU A 1 103 ? 17.264 5.103 2.232 1.00 86.25 103 GLU A O 1
ATOM 793 N N . ASN A 1 104 ? 15.574 4.317 0.994 1.00 89.06 104 ASN A N 1
ATOM 794 C CA . ASN A 1 104 ? 16.265 3.093 0.606 1.00 89.06 104 ASN A CA 1
ATOM 795 C C . ASN A 1 104 ? 17.016 3.292 -0.717 1.00 89.06 104 ASN A C 1
ATOM 797 O O . ASN A 1 104 ? 16.498 3.022 -1.803 1.00 89.06 104 ASN A O 1
ATOM 801 N N . GLU A 1 105 ? 18.271 3.728 -0.609 1.00 89.12 105 GLU A N 1
ATOM 802 C CA . GLU A 1 105 ? 19.151 3.977 -1.756 1.00 89.12 105 GLU A CA 1
ATOM 803 C C . GLU A 1 105 ? 19.300 2.746 -2.666 1.00 89.12 105 GLU A C 1
ATOM 805 O O . GLU A 1 105 ? 19.321 2.875 -3.888 1.00 89.12 105 GLU A O 1
ATOM 810 N N . MET A 1 106 ? 19.310 1.534 -2.099 1.00 87.62 106 MET A N 1
ATOM 811 C CA . MET A 1 106 ? 19.377 0.294 -2.879 1.00 87.62 106 MET A CA 1
ATOM 812 C C . MET A 1 106 ? 18.111 0.071 -3.716 1.00 87.62 106 MET A C 1
ATOM 814 O O . MET A 1 106 ? 18.201 -0.364 -4.863 1.00 87.62 106 MET A O 1
ATOM 818 N N . PHE A 1 107 ? 16.938 0.382 -3.163 1.00 89.94 107 PHE A N 1
ATOM 819 C CA . PHE A 1 107 ? 15.674 0.262 -3.887 1.00 89.94 107 PHE A CA 1
ATOM 820 C C . PHE A 1 107 ? 15.559 1.311 -5.001 1.00 89.94 107 PHE A C 1
ATOM 822 O O . PHE A 1 107 ? 15.185 0.981 -6.126 1.00 89.94 107 PHE A O 1
ATOM 829 N N . MET A 1 108 ? 15.957 2.557 -4.726 1.00 90.50 108 MET A N 1
ATOM 830 C CA . MET A 1 108 ? 16.010 3.610 -5.747 1.00 90.50 108 MET A CA 1
ATOM 831 C C . MET A 1 108 ? 17.005 3.302 -6.856 1.00 90.50 108 MET A C 1
ATOM 833 O O . MET A 1 108 ? 16.705 3.534 -8.026 1.00 90.50 108 MET A O 1
ATOM 837 N N . LYS A 1 109 ? 18.159 2.728 -6.509 1.00 92.31 109 LYS A N 1
ATOM 838 C CA . LYS A 1 109 ? 19.148 2.282 -7.488 1.00 92.31 109 LYS A CA 1
ATOM 839 C C . LYS A 1 109 ? 18.565 1.235 -8.433 1.00 92.31 109 LYS A C 1
ATOM 841 O O . LYS A 1 109 ? 18.726 1.366 -9.637 1.00 92.31 109 LYS A O 1
ATOM 846 N N . GLU A 1 110 ? 17.842 0.245 -7.917 1.00 93.25 110 GLU A N 1
ATOM 847 C CA . GLU A 1 110 ? 17.204 -0.775 -8.756 1.00 93.25 110 GLU A CA 1
ATOM 848 C C . GLU A 1 110 ? 16.151 -0.186 -9.707 1.00 93.25 110 GLU A C 1
ATOM 850 O O . GLU A 1 110 ? 16.074 -0.585 -10.873 1.00 93.25 110 GLU A O 1
ATOM 855 N N . ILE A 1 111 ? 15.352 0.779 -9.235 1.00 93.44 111 ILE A N 1
ATOM 856 C CA . ILE A 1 111 ? 14.411 1.510 -10.094 1.00 93.44 111 ILE A CA 1
ATOM 857 C C . ILE A 1 111 ? 15.184 2.246 -11.194 1.00 93.44 111 ILE A C 1
ATOM 859 O O . ILE A 1 111 ? 14.837 2.117 -12.368 1.00 93.44 111 ILE A O 1
ATOM 863 N N . GLY A 1 112 ? 16.250 2.964 -10.830 1.00 93.88 112 GLY A N 1
ATOM 864 C CA . GLY A 1 112 ? 17.114 3.680 -11.769 1.00 93.88 112 GLY A CA 1
ATOM 865 C C . GLY A 1 112 ? 17.716 2.760 -12.830 1.00 93.88 112 GLY A C 1
ATOM 866 O O . GLY A 1 112 ? 17.533 3.003 -14.019 1.00 93.88 112 GLY A O 1
ATOM 867 N N . GLU A 1 113 ? 18.336 1.653 -12.417 1.00 94.94 113 GLU A N 1
ATOM 868 C CA . GLU A 1 113 ? 18.913 0.637 -13.311 1.00 94.94 113 GLU A CA 1
ATOM 869 C C . GLU A 1 113 ? 17.869 0.047 -14.264 1.00 94.94 113 GLU A C 1
ATOM 871 O O . GLU A 1 113 ? 18.159 -0.268 -15.418 1.00 94.94 113 GLU A O 1
ATOM 876 N N . THR A 1 114 ? 16.637 -0.121 -13.789 1.00 94.81 114 THR A N 1
ATOM 877 C CA . THR A 1 114 ? 15.543 -0.669 -14.587 1.00 94.81 114 THR A CA 1
ATOM 878 C C . THR A 1 114 ? 15.083 0.314 -15.663 1.00 94.81 114 THR A C 1
ATOM 880 O O . THR A 1 114 ? 14.942 -0.074 -16.824 1.00 94.81 114 THR A O 1
ATOM 883 N N . VAL A 1 115 ? 14.899 1.587 -15.302 1.00 95.50 115 VAL A N 1
ATOM 884 C CA . VAL A 1 115 ? 14.570 2.666 -16.249 1.00 95.50 115 VAL A CA 1
ATOM 885 C C . VAL A 1 115 ? 15.686 2.820 -17.281 1.00 95.50 115 VAL A C 1
ATOM 887 O O . VAL A 1 115 ? 15.422 2.862 -18.482 1.00 95.50 115 VAL A O 1
ATOM 890 N N . GLU A 1 116 ? 16.937 2.832 -16.826 1.00 94.88 116 GLU A N 1
ATOM 891 C CA . GLU A 1 116 ? 18.113 2.984 -17.676 1.00 94.88 116 GLU A CA 1
ATOM 892 C C . GLU A 1 116 ? 18.267 1.803 -18.653 1.00 94.88 116 GLU A C 1
ATOM 894 O O . GLU A 1 116 ? 18.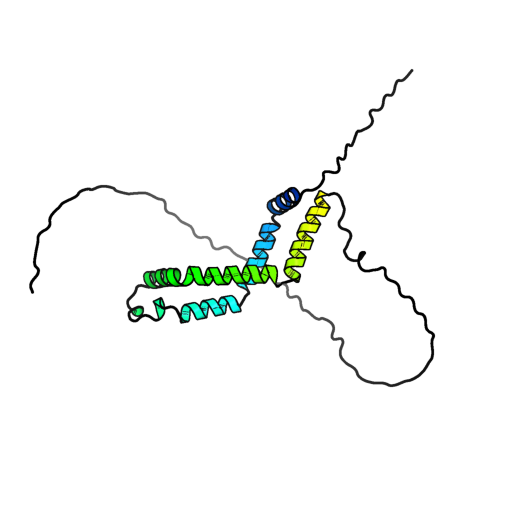508 1.996 -19.845 1.00 94.88 116 GLU A O 1
ATOM 899 N N . ARG A 1 117 ? 18.016 0.569 -18.196 1.00 93.88 117 ARG A N 1
ATOM 900 C CA . ARG A 1 117 ? 18.000 -0.628 -19.053 1.00 93.88 117 ARG A CA 1
ATOM 901 C C . ARG A 1 117 ? 16.969 -0.521 -20.176 1.00 93.88 117 ARG A C 1
ATOM 903 O O . ARG A 1 117 ? 17.262 -0.910 -21.307 1.00 93.88 117 ARG A O 1
ATOM 910 N N . VAL A 1 118 ? 15.763 -0.033 -19.877 1.00 94.38 118 VAL A N 1
ATOM 911 C CA . VAL A 1 118 ? 14.717 0.160 -20.894 1.00 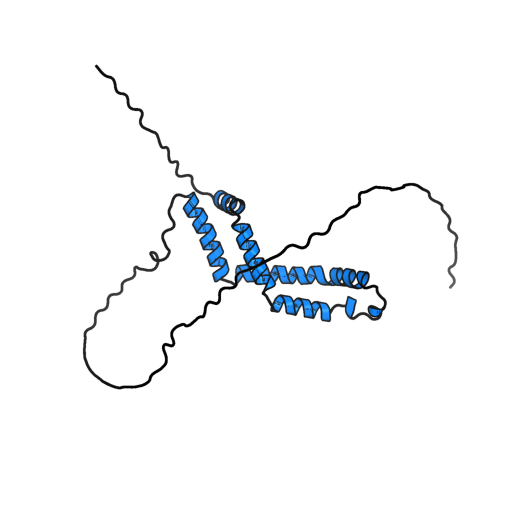94.38 118 VAL A CA 1
ATOM 912 C C . VAL A 1 118 ? 15.105 1.276 -21.857 1.00 94.38 118 VAL A C 1
ATOM 914 O O . VAL A 1 118 ? 14.965 1.097 -23.064 1.00 94.38 118 VAL A O 1
ATOM 917 N N . PHE A 1 119 ? 15.658 2.376 -21.350 1.00 94.00 119 PHE A N 1
ATOM 918 C CA . PHE A 1 119 ? 16.156 3.466 -22.181 1.00 94.00 119 PHE A CA 1
ATOM 919 C C . PHE A 1 119 ? 17.210 2.990 -23.192 1.00 94.00 119 PHE A C 1
ATOM 921 O O . PHE A 1 119 ? 17.037 3.205 -24.390 1.00 94.00 119 PHE A O 1
ATOM 928 N N . TYR A 1 120 ? 18.244 2.274 -22.744 1.00 91.62 120 TYR A N 1
ATOM 929 C CA . TYR A 1 120 ? 19.288 1.721 -23.617 1.00 91.62 120 TYR A CA 1
ATOM 930 C C . TYR A 1 120 ? 18.729 0.746 -24.662 1.00 91.62 120 TYR A C 1
ATOM 932 O O . TYR A 1 120 ? 19.046 0.825 -25.850 1.00 91.62 120 TYR A O 1
ATOM 940 N N . ARG A 1 121 ? 17.808 -0.130 -24.242 1.00 91.88 121 ARG A N 1
ATOM 941 C CA . ARG A 1 121 ? 17.110 -1.050 -25.150 1.00 91.88 121 ARG A CA 1
ATOM 942 C C . ARG A 1 121 ? 16.374 -0.304 -26.266 1.00 91.88 121 ARG A C 1
ATOM 944 O O . ARG A 1 121 ? 16.430 -0.740 -27.413 1.00 91.88 121 ARG A O 1
ATOM 951 N N . LEU A 1 122 ? 15.683 0.789 -25.939 1.00 91.94 122 LEU A N 1
ATOM 952 C CA . LEU A 1 122 ? 14.940 1.600 -26.909 1.00 91.94 122 LEU A CA 1
ATOM 953 C C . LEU A 1 122 ? 15.863 2.456 -27.786 1.00 91.94 122 LEU A C 1
ATOM 955 O O . LEU A 1 122 ? 15.557 2.673 -28.956 1.00 91.94 122 LEU A O 1
ATOM 959 N N . SER A 1 123 ? 16.999 2.913 -27.251 1.00 88.81 123 SER A N 1
ATOM 960 C CA . SER A 1 123 ? 17.955 3.748 -27.988 1.00 88.81 123 SER A CA 1
ATOM 961 C C . SER A 1 123 ? 18.855 2.945 -28.929 1.00 88.81 123 SER A C 1
ATOM 963 O O . SER A 1 123 ? 19.593 3.527 -29.725 1.00 88.81 123 SER A O 1
ATOM 965 N N . GLY A 1 124 ? 18.799 1.610 -28.861 1.00 83.00 124 GLY A N 1
ATOM 966 C CA . GLY A 1 124 ? 19.669 0.722 -29.629 1.00 83.00 124 GLY A CA 1
ATOM 967 C C . GLY A 1 124 ? 21.125 0.755 -29.160 1.00 83.00 124 GLY A C 1
ATOM 968 O O . GLY A 1 124 ? 22.002 0.255 -29.864 1.00 83.00 124 GLY A O 1
ATOM 969 N N . GLN A 1 125 ? 21.394 1.342 -27.991 1.00 73.12 125 GLN A N 1
ATOM 970 C CA . GLN A 1 125 ? 22.688 1.267 -27.327 1.00 73.12 125 GLN A CA 1
ATOM 971 C C . GLN A 1 125 ? 22.652 0.089 -26.358 1.00 73.12 125 GLN A C 1
ATOM 973 O O . GLN A 1 125 ? 21.807 0.033 -25.475 1.00 73.12 125 GLN A O 1
ATOM 978 N N . GLU A 1 126 ? 23.548 -0.881 -26.520 1.00 55.19 126 GLU A N 1
ATOM 979 C CA . GLU A 1 126 ? 23.667 -1.956 -25.535 1.00 55.19 126 GLU A CA 1
ATOM 980 C C . GLU A 1 126 ? 24.177 -1.362 -24.206 1.00 55.19 126 GLU A C 1
ATOM 982 O O . GLU A 1 126 ? 25.143 -0.591 -24.235 1.00 55.19 126 GLU A O 1
ATOM 987 N N . PRO A 1 127 ? 23.547 -1.669 -23.051 1.00 59.47 127 PRO A N 1
ATOM 988 C CA . PRO A 1 127 ? 24.002 -1.161 -21.763 1.00 59.47 127 PRO A CA 1
ATOM 989 C C . PRO A 1 127 ? 25.445 -1.613 -21.525 1.00 59.47 127 PRO A C 1
ATOM 991 O O . PRO A 1 127 ? 25.710 -2.810 -21.403 1.00 59.47 127 PRO A O 1
ATOM 994 N N . LEU A 1 128 ? 26.388 -0.672 -21.458 1.00 57.50 128 LEU A N 1
ATOM 995 C CA . LEU A 1 128 ? 27.752 -1.006 -21.062 1.00 57.50 128 LEU A CA 1
ATOM 996 C C . LEU A 1 128 ? 27.722 -1.481 -19.601 1.00 57.50 128 LEU A C 1
ATOM 998 O O . LEU A 1 128 ? 27.168 -0.779 -18.750 1.00 57.50 128 LEU A O 1
ATOM 1002 N N . PRO A 1 129 ? 28.296 -2.652 -19.274 1.00 52.94 129 PRO A N 1
ATOM 1003 C CA . PRO A 1 129 ? 28.361 -3.108 -17.895 1.00 52.94 129 PRO A CA 1
ATOM 1004 C C . PRO A 1 129 ? 29.093 -2.061 -17.050 1.00 52.94 129 PRO A C 1
ATOM 1006 O O . PRO A 1 129 ? 30.183 -1.604 -17.405 1.00 52.94 129 PRO A O 1
ATOM 1009 N N . SER A 1 130 ? 28.498 -1.703 -15.908 1.00 54.97 130 SER A N 1
ATOM 1010 C CA . SER A 1 130 ? 28.937 -0.641 -14.987 1.00 54.97 130 SER A CA 1
ATOM 1011 C C . SER A 1 130 ? 30.358 -0.820 -14.420 1.00 54.97 130 SER A C 1
ATOM 1013 O O . SER A 1 130 ? 30.820 -0.004 -13.630 1.00 54.97 130 SER A O 1
ATOM 1015 N N . THR A 1 131 ? 31.080 -1.871 -14.814 1.00 49.34 131 THR A N 1
ATOM 1016 C CA . THR A 1 131 ? 32.478 -2.132 -14.455 1.00 49.34 131 THR A CA 1
ATOM 1017 C C . THR A 1 131 ? 33.488 -1.286 -15.233 1.00 49.34 131 THR A C 1
ATOM 1019 O O . THR A 1 131 ? 34.640 -1.233 -14.820 1.00 49.34 131 THR A O 1
ATOM 1022 N N . LEU A 1 132 ? 33.101 -0.629 -16.336 1.00 47.00 132 LEU A N 1
ATOM 1023 C CA . LEU A 1 132 ? 34.033 0.157 -17.167 1.00 47.00 132 LEU A CA 1
ATOM 1024 C C . LEU A 1 132 ? 34.096 1.661 -16.845 1.00 47.00 132 LEU A C 1
ATOM 1026 O O . LEU A 1 132 ? 34.966 2.340 -17.377 1.00 47.00 132 LEU A O 1
ATOM 1030 N N . LEU A 1 133 ? 33.229 2.197 -15.979 1.00 45.78 133 LEU A N 1
ATOM 1031 C CA . LEU A 1 133 ? 33.229 3.635 -15.653 1.00 45.78 133 LEU A CA 1
ATOM 1032 C C . LEU A 1 133 ? 34.074 3.988 -14.411 1.00 45.78 133 LEU A C 1
ATOM 1034 O O . LEU A 1 133 ? 34.363 5.155 -14.174 1.00 45.78 133 LEU A O 1
ATOM 1038 N N . ASN A 1 134 ? 34.513 2.991 -13.635 1.00 46.22 134 ASN A N 1
ATOM 1039 C CA . ASN A 1 134 ? 35.223 3.207 -12.366 1.00 46.22 134 ASN A CA 1
ATOM 1040 C C . ASN A 1 134 ? 36.740 2.955 -12.432 1.00 46.22 134 ASN A C 1
ATOM 1042 O O . ASN A 1 134 ? 37.372 2.787 -11.392 1.00 46.22 134 ASN A O 1
ATOM 1046 N N . GLY A 1 135 ? 37.343 2.922 -13.620 1.00 41.88 135 GLY A N 1
ATOM 1047 C CA . GLY A 1 135 ? 38.755 2.574 -13.760 1.00 41.88 135 GLY A CA 1
ATOM 1048 C C . GLY A 1 135 ? 39.489 3.399 -14.799 1.00 41.88 135 GLY A C 1
ATOM 1049 O O . GLY A 1 135 ? 39.841 2.843 -15.823 1.00 41.88 135 GLY A O 1
ATOM 1050 N N . GLU A 1 136 ? 39.746 4.681 -14.522 1.00 40.50 136 GLU A N 1
ATOM 1051 C CA . GLU A 1 136 ? 40.992 5.324 -14.966 1.00 40.50 136 GLU A CA 1
ATOM 1052 C C . GLU A 1 136 ? 41.282 6.597 -14.151 1.00 40.50 136 GLU A C 1
ATOM 1054 O O . GLU A 1 136 ? 40.911 7.711 -14.508 1.00 40.50 136 GLU A O 1
ATOM 1059 N N . LEU A 1 137 ? 41.957 6.418 -13.017 1.00 37.16 137 LEU A N 1
ATOM 1060 C CA . LEU A 1 137 ? 42.947 7.377 -12.534 1.00 37.16 137 LEU A CA 1
ATOM 1061 C C . LEU A 1 137 ? 44.069 6.552 -11.911 1.00 37.16 137 LEU A C 1
ATOM 1063 O O . LEU A 1 137 ? 44.041 6.185 -10.737 1.00 37.16 137 LEU A O 1
ATOM 1067 N N . GLU A 1 138 ? 45.021 6.189 -12.765 1.00 38.47 138 GLU A N 1
ATOM 1068 C CA . GLU A 1 138 ? 46.314 5.688 -12.339 1.00 38.47 138 GLU A CA 1
ATOM 1069 C C . GLU A 1 138 ? 47.052 6.795 -11.576 1.00 38.47 138 GLU A C 1
ATOM 1071 O O . GLU A 1 138 ? 47.324 7.860 -12.128 1.00 38.47 138 GLU A O 1
ATOM 1076 N N . THR A 1 139 ? 47.435 6.516 -10.330 1.00 28.97 139 THR A N 1
ATOM 1077 C CA . THR A 1 139 ? 48.677 7.058 -9.776 1.00 28.97 139 THR A CA 1
ATOM 1078 C C . THR A 1 139 ? 49.578 5.877 -9.471 1.00 28.97 139 THR A C 1
ATOM 1080 O O . THR A 1 139 ? 49.462 5.201 -8.450 1.00 28.97 139 THR A O 1
ATOM 1083 N N . GLN A 1 140 ? 50.456 5.628 -10.430 1.00 37.03 140 GLN A N 1
ATOM 1084 C CA . GLN A 1 140 ? 51.665 4.844 -10.311 1.00 37.03 140 GLN A CA 1
ATOM 1085 C C . GLN A 1 140 ? 52.615 5.553 -9.332 1.00 37.03 140 GLN A C 1
ATOM 1087 O O . GLN A 1 140 ? 53.125 6.616 -9.660 1.00 37.03 140 GLN A O 1
ATOM 1092 N N . GLU A 1 141 ? 52.901 4.957 -8.174 1.00 32.34 141 GLU A N 1
ATOM 1093 C CA . GLU A 1 141 ? 54.162 5.197 -7.459 1.00 32.34 141 GLU A CA 1
ATOM 1094 C C . GLU A 1 141 ? 54.807 3.844 -7.141 1.00 32.34 141 GLU A C 1
ATOM 1096 O O . GLU A 1 141 ? 54.280 3.020 -6.394 1.00 32.34 141 GLU A O 1
ATOM 1101 N N . GLN A 1 142 ? 55.952 3.609 -7.781 1.00 35.62 142 GLN A N 1
ATOM 1102 C CA . GLN A 1 142 ? 56.889 2.544 -7.452 1.00 35.62 142 GLN A CA 1
ATOM 1103 C C . GLN A 1 142 ? 57.670 2.942 -6.193 1.00 35.62 142 GLN A C 1
ATOM 1105 O O . GLN A 1 142 ? 58.239 4.027 -6.149 1.00 35.62 142 GLN A O 1
ATOM 1110 N N . SER A 1 143 ? 57.804 2.038 -5.224 1.00 31.34 143 SER A N 1
ATOM 1111 C CA . SER A 1 143 ? 59.028 1.946 -4.415 1.00 31.34 143 SER A CA 1
ATOM 1112 C C . SER A 1 143 ? 59.237 0.514 -3.906 1.00 31.34 143 SER A C 1
ATOM 1114 O O . SER A 1 143 ? 58.500 -0.011 -3.082 1.00 31.34 143 SER A O 1
ATOM 1116 N N . GLU A 1 144 ? 60.178 -0.142 -4.582 1.00 32.72 144 GLU A N 1
ATOM 1117 C CA . GLU A 1 144 ? 61.319 -0.910 -4.067 1.00 32.72 144 GLU A CA 1
ATOM 1118 C C . GLU A 1 144 ? 61.171 -1.825 -2.828 1.00 32.72 144 GLU A C 1
ATOM 1120 O O . GLU A 1 144 ? 60.809 -1.434 -1.724 1.00 32.72 144 GLU A O 1
ATOM 1125 N N . GLN A 1 145 ? 61.581 -3.076 -3.064 1.00 34.81 145 GLN A N 1
ATOM 1126 C CA . GLN A 1 145 ? 61.953 -4.131 -2.118 1.00 34.81 145 GLN A CA 1
ATOM 1127 C C . GLN A 1 145 ? 62.889 -3.667 -0.988 1.00 34.81 145 GLN A C 1
ATOM 1129 O O . GLN A 1 145 ? 63.964 -3.156 -1.278 1.00 34.81 145 GLN A O 1
ATOM 1134 N N . GLU A 1 146 ? 62.600 -4.076 0.254 1.00 28.91 146 GLU A N 1
ATOM 1135 C CA . GLU A 1 146 ? 63.606 -4.687 1.139 1.00 28.91 146 GLU A CA 1
ATOM 1136 C C . GLU A 1 146 ? 62.966 -5.536 2.259 1.00 28.91 146 GLU A C 1
ATOM 1138 O O . GLU A 1 146 ? 61.752 -5.580 2.427 1.00 28.91 146 GLU A O 1
ATOM 1143 N N . ASN A 1 147 ? 63.805 -6.319 2.930 1.00 29.70 147 ASN A N 1
ATOM 1144 C CA . ASN A 1 147 ? 63.589 -7.682 3.421 1.00 29.70 147 ASN A CA 1
ATOM 1145 C C . ASN A 1 147 ? 63.456 -7.767 4.969 1.00 29.70 147 ASN A C 1
ATOM 1147 O O . ASN A 1 147 ? 63.838 -6.831 5.663 1.00 29.70 147 ASN A O 1
ATOM 1151 N N . HIS A 1 148 ? 63.047 -8.943 5.480 1.00 28.25 148 HIS A N 1
ATOM 1152 C CA . HIS A 1 148 ? 62.950 -9.399 6.891 1.00 28.25 148 HIS A CA 1
ATOM 1153 C C . HIS A 1 148 ? 61.807 -8.776 7.736 1.00 28.25 148 HIS A C 1
ATOM 1155 O O . HIS A 1 148 ? 61.558 -7.585 7.679 1.00 28.25 148 HIS A O 1
ATOM 1161 N N . ASN A 1 149 ? 61.043 -9.495 8.570 1.00 33.00 149 ASN A N 1
ATOM 1162 C CA . ASN A 1 149 ? 61.404 -10.608 9.448 1.00 33.00 149 ASN A CA 1
ATOM 1163 C C . ASN A 1 149 ? 60.163 -11.415 9.919 1.00 33.00 149 ASN A C 1
ATOM 1165 O O . ASN A 1 149 ? 59.027 -10.956 9.840 1.00 33.00 149 ASN A O 1
ATOM 1169 N N . GLU A 1 150 ? 60.439 -12.609 10.430 1.00 35.25 150 GLU A N 1
ATOM 1170 C CA . GLU A 1 150 ? 59.567 -13.687 10.920 1.00 35.25 150 GLU A CA 1
ATOM 1171 C C . GLU A 1 150 ? 58.716 -13.309 12.160 1.00 35.25 150 GLU A C 1
ATOM 1173 O O . GLU A 1 150 ? 59.248 -12.664 13.060 1.00 35.25 150 GLU A O 1
ATOM 1178 N N . ASN A 1 151 ? 57.440 -13.745 12.244 1.00 34.31 151 ASN A N 1
ATOM 1179 C CA . ASN A 1 151 ? 56.844 -14.380 13.447 1.00 34.31 151 ASN A CA 1
ATOM 1180 C C . ASN A 1 151 ? 55.379 -14.860 13.228 1.00 34.31 151 ASN A C 1
ATOM 1182 O O . ASN A 1 151 ? 54.451 -14.067 13.103 1.00 34.31 151 ASN A O 1
ATOM 1186 N N . GLU A 1 152 ? 55.207 -16.182 13.169 1.00 36.62 152 GLU A N 1
ATOM 1187 C CA . GLU A 1 152 ? 54.175 -17.029 13.804 1.00 36.62 152 GLU A CA 1
ATOM 1188 C C . GLU A 1 152 ? 52.967 -16.391 14.544 1.00 36.62 152 GLU A C 1
ATOM 1190 O O . GLU A 1 152 ? 53.130 -15.646 15.506 1.00 36.62 152 GLU A O 1
ATOM 1195 N N . SER A 1 153 ? 51.741 -16.832 14.188 1.00 35.69 153 SER A N 1
ATOM 1196 C CA . SER A 1 153 ? 50.775 -17.531 15.080 1.00 35.69 153 SER A CA 1
ATOM 1197 C C . SER A 1 153 ? 49.281 -17.265 14.766 1.00 35.69 153 SER A C 1
ATOM 1199 O O . SER A 1 153 ? 48.890 -16.145 14.453 1.00 35.69 153 SER A O 1
ATOM 1201 N N . ALA A 1 154 ? 48.471 -18.322 14.955 1.00 38.09 154 ALA A N 1
ATOM 1202 C CA . ALA A 1 154 ? 46.997 -18.427 15.011 1.00 38.09 154 ALA A CA 1
ATOM 1203 C C . ALA A 1 154 ? 46.218 -18.237 13.684 1.00 38.09 154 ALA A C 1
ATOM 1205 O O . ALA A 1 154 ? 46.085 -17.139 13.166 1.00 38.09 154 ALA A O 1
ATOM 1206 N N . ASP A 1 155 ? 45.744 -19.279 12.993 1.00 38.50 155 ASP A N 1
ATOM 1207 C CA . ASP A 1 155 ? 44.724 -20.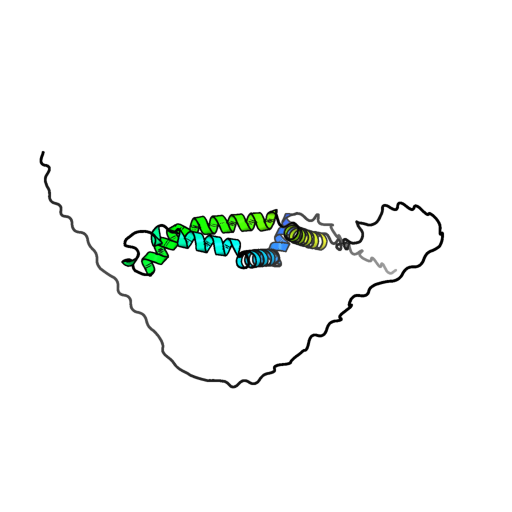282 13.365 1.00 38.50 155 ASP A CA 1
ATOM 1208 C C . ASP A 1 155 ? 43.304 -19.689 13.511 1.00 38.50 155 ASP A C 1
ATOM 1210 O O . ASP A 1 155 ? 42.962 -19.093 14.529 1.00 38.50 155 ASP A O 1
ATOM 1214 N N . SER A 1 156 ? 42.469 -19.832 12.469 1.00 41.94 156 SER A N 1
ATOM 1215 C CA . SER A 1 156 ? 41.033 -20.151 12.610 1.00 41.94 156 SER A CA 1
ATOM 1216 C C . SER A 1 156 ? 40.297 -20.341 11.265 1.00 41.94 156 SER A C 1
ATOM 1218 O O . SER A 1 156 ? 39.974 -19.413 10.534 1.00 41.94 156 SER A O 1
ATOM 1220 N N . LEU A 1 157 ? 39.949 -21.610 11.012 1.00 45.62 157 LEU A N 1
ATOM 1221 C CA . LEU A 1 157 ? 38.624 -22.083 10.570 1.00 45.62 157 LEU A CA 1
ATOM 1222 C C . LEU A 1 157 ? 38.015 -21.574 9.242 1.00 45.62 157 LEU A C 1
ATOM 1224 O O . LEU A 1 157 ? 36.988 -20.901 9.205 1.00 45.62 157 LEU A O 1
ATOM 1228 N N . LEU A 1 158 ? 38.506 -22.123 8.127 1.00 40.06 158 LEU A N 1
ATOM 1229 C CA . LEU A 1 158 ? 37.725 -22.270 6.890 1.00 40.06 158 LEU A CA 1
ATOM 1230 C C . LEU A 1 158 ? 36.841 -23.531 6.963 1.00 40.06 158 LEU A C 1
ATOM 1232 O O . LEU A 1 158 ? 37.255 -24.620 6.562 1.00 40.06 158 LEU A O 1
ATOM 1236 N N . LYS A 1 159 ? 35.605 -23.407 7.468 1.00 39.69 159 LYS A N 1
ATOM 1237 C CA . LYS A 1 159 ? 34.625 -24.511 7.471 1.00 39.69 159 LYS A CA 1
ATOM 1238 C C . LYS A 1 159 ? 33.709 -24.423 6.246 1.00 39.69 159 LYS A C 1
ATOM 1240 O O . LYS A 1 159 ? 32.704 -23.722 6.225 1.00 39.69 159 LYS A O 1
ATOM 1245 N N . LYS A 1 160 ? 34.104 -25.159 5.205 1.00 57.56 160 LYS A N 1
ATOM 1246 C CA . LYS A 1 160 ? 33.329 -25.443 3.991 1.00 57.56 160 LYS A CA 1
ATOM 1247 C C . LYS A 1 160 ? 31.958 -26.060 4.321 1.00 57.56 160 LYS A C 1
ATOM 1249 O O . LYS A 1 160 ? 31.885 -27.098 4.969 1.00 57.56 160 LYS A O 1
ATOM 1254 N N . ARG A 1 161 ? 30.904 -25.417 3.803 1.00 46.97 161 ARG A N 1
ATOM 1255 C CA . ARG A 1 161 ? 29.727 -25.982 3.106 1.00 46.97 161 ARG A CA 1
ATOM 1256 C C . ARG A 1 161 ? 29.494 -27.494 3.282 1.00 46.97 161 ARG A C 1
ATOM 1258 O O . ARG A 1 161 ? 30.222 -28.301 2.712 1.00 46.97 161 ARG A O 1
ATOM 1265 N N . SER A 1 162 ? 28.378 -27.847 3.917 1.00 47.22 162 SER A N 1
ATOM 1266 C CA . SER A 1 162 ? 27.697 -29.133 3.729 1.00 47.22 162 SER A CA 1
ATOM 1267 C C . SER A 1 162 ? 26.194 -28.930 3.927 1.00 47.22 162 SER A C 1
ATOM 1269 O O . SER A 1 162 ? 25.749 -28.768 5.057 1.00 47.22 162 SER A O 1
ATOM 1271 N N . PHE A 1 163 ? 25.429 -28.913 2.833 1.00 38.88 163 PHE A N 1
ATOM 1272 C CA . PHE A 1 163 ? 23.968 -29.007 2.857 1.00 38.88 163 PHE A CA 1
ATOM 1273 C C . PHE A 1 163 ? 23.550 -30.296 2.140 1.00 38.88 163 PHE A C 1
ATOM 1275 O O . PHE A 1 163 ? 23.897 -30.536 0.988 1.00 38.88 163 PHE A O 1
ATOM 1282 N N . HIS A 1 164 ? 22.853 -31.113 2.913 1.00 38.22 164 HIS A N 1
ATOM 1283 C CA . HIS A 1 164 ? 22.075 -32.318 2.632 1.00 38.22 164 HIS A CA 1
ATOM 1284 C C . HIS A 1 164 ? 20.843 -32.020 1.757 1.00 38.22 164 HIS A C 1
ATOM 1286 O O . HIS A 1 164 ? 20.088 -31.093 2.051 1.00 38.22 164 HIS A O 1
ATOM 1292 N N . GLU A 1 165 ? 20.637 -32.853 0.734 1.00 38.47 165 GLU A N 1
ATOM 1293 C CA . GLU A 1 165 ? 19.484 -32.891 -0.173 1.00 38.47 165 GLU A CA 1
ATOM 1294 C C . GLU A 1 165 ? 18.671 -34.161 0.136 1.00 38.47 165 GLU A C 1
ATOM 1296 O O . GLU A 1 165 ? 19.197 -35.270 0.049 1.00 38.47 165 GLU A O 1
ATOM 1301 N N . ILE A 1 166 ? 17.407 -34.004 0.545 1.00 51.34 166 ILE A N 1
ATOM 1302 C CA . ILE A 1 166 ? 16.435 -35.100 0.648 1.00 51.34 166 ILE A CA 1
ATOM 1303 C C . ILE A 1 166 ? 15.341 -34.870 -0.399 1.00 51.34 166 ILE A C 1
ATOM 1305 O O . ILE A 1 166 ? 14.653 -33.853 -0.382 1.00 51.34 166 ILE A O 1
ATOM 1309 N N . SER A 1 167 ? 15.209 -35.808 -1.336 1.00 40.50 167 SER A N 1
ATOM 1310 C CA . SER A 1 167 ? 14.114 -35.848 -2.308 1.00 40.50 167 SER A CA 1
ATOM 1311 C C . SER A 1 167 ? 12.852 -36.418 -1.658 1.00 40.50 167 SER A C 1
ATOM 1313 O O . SER A 1 167 ? 12.902 -37.469 -1.018 1.00 40.50 167 SER A O 1
ATOM 1315 N N . VAL A 1 168 ? 11.722 -35.737 -1.852 1.00 41.97 168 VAL A N 1
ATOM 1316 C CA . VAL A 1 168 ? 10.368 -36.244 -1.597 1.00 41.97 168 VAL A CA 1
ATOM 1317 C C . VAL A 1 168 ? 9.605 -36.202 -2.924 1.00 41.97 168 VAL A C 1
ATOM 1319 O O . VAL A 1 168 ? 9.278 -35.138 -3.436 1.00 41.97 168 VAL A O 1
ATOM 1322 N N . GLU A 1 169 ? 9.332 -37.384 -3.466 1.00 42.12 169 GLU A N 1
ATOM 1323 C CA . GLU A 1 169 ? 8.232 -37.694 -4.387 1.00 42.12 169 GLU A CA 1
ATOM 1324 C C . GLU A 1 169 ? 7.435 -38.798 -3.665 1.00 42.12 169 GLU A C 1
ATOM 1326 O O . GLU A 1 169 ? 8.026 -39.675 -3.042 1.00 42.12 169 GLU A O 1
ATOM 1331 N N . GLY A 1 170 ? 6.110 -38.815 -3.561 1.00 34.56 170 GLY A N 1
ATOM 1332 C CA . GLY A 1 170 ? 5.079 -38.369 -4.483 1.00 34.56 170 GLY A CA 1
ATOM 1333 C C . GLY A 1 170 ? 4.207 -39.593 -4.778 1.00 34.56 170 GLY A C 1
ATOM 1334 O O . GLY A 1 170 ? 4.626 -40.477 -5.514 1.00 34.56 170 GLY A O 1
ATOM 1335 N N . SER A 1 171 ? 3.013 -39.693 -4.187 1.00 39.16 171 SER A N 1
ATOM 1336 C CA . SER A 1 171 ? 1.975 -40.612 -4.675 1.00 39.16 171 SER A CA 1
ATOM 1337 C C . SER A 1 171 ? 0.606 -40.194 -4.147 1.00 39.16 171 SER A C 1
ATOM 1339 O O . SER A 1 171 ? 0.374 -40.169 -2.939 1.00 39.16 171 SER A O 1
ATOM 1341 N N . GLY A 1 172 ? -0.268 -39.798 -5.070 1.00 33.66 172 GLY A N 1
ATOM 1342 C CA . GLY A 1 172 ? -1.654 -39.444 -4.803 1.00 33.66 172 GLY A CA 1
ATOM 1343 C C . GLY A 1 172 ? -2.614 -40.616 -4.994 1.00 33.66 172 GLY A C 1
ATOM 1344 O O . GLY A 1 172 ? -2.275 -41.634 -5.592 1.00 33.66 172 GLY A O 1
ATOM 1345 N N . ALA A 1 173 ? -3.849 -40.415 -4.542 1.00 38.50 173 ALA A N 1
ATOM 1346 C CA . ALA A 1 173 ? -5.039 -41.052 -5.093 1.00 38.50 173 ALA A CA 1
ATOM 1347 C C . ALA A 1 173 ? -6.265 -40.140 -4.854 1.00 38.50 173 ALA A C 1
ATOM 1349 O O . ALA A 1 173 ? -6.275 -39.396 -3.869 1.00 38.50 173 ALA A O 1
ATOM 1350 N N . PRO A 1 174 ? -7.264 -40.157 -5.757 1.00 43.72 174 PRO A N 1
ATOM 1351 C CA . PRO A 1 174 ? -8.316 -39.149 -5.850 1.00 43.72 174 PRO A CA 1
ATOM 1352 C C . PRO A 1 174 ? -9.575 -39.538 -5.060 1.00 43.72 174 PRO A C 1
ATOM 1354 O O . PRO A 1 174 ? -9.934 -40.711 -4.980 1.00 43.72 174 PRO A O 1
ATOM 1357 N N . GLY A 1 175 ? -10.257 -38.537 -4.501 1.00 36.62 175 GLY A N 1
ATOM 1358 C CA . GLY A 1 175 ? -11.548 -38.679 -3.828 1.00 36.62 175 GLY A CA 1
ATOM 1359 C C . GLY A 1 175 ? -12.627 -37.891 -4.561 1.00 36.62 175 GLY A C 1
ATOM 1360 O O . GLY A 1 175 ? -12.658 -36.668 -4.503 1.00 36.62 175 GLY A O 1
ATOM 1361 N N . GLU A 1 176 ? -13.466 -38.636 -5.262 1.00 40.06 176 GLU A N 1
ATOM 1362 C CA . GLU A 1 176 ? -14.657 -38.268 -6.019 1.00 40.06 176 GLU A CA 1
ATOM 1363 C C . GLU A 1 176 ? -15.862 -38.060 -5.082 1.00 40.06 176 GLU A C 1
ATOM 1365 O O . GLU A 1 176 ? -16.122 -38.909 -4.230 1.00 40.06 176 GLU A O 1
ATOM 1370 N N . PHE A 1 177 ? -16.621 -36.970 -5.247 1.00 38.78 177 PHE A N 1
ATOM 1371 C CA . PHE A 1 177 ? -18.023 -36.897 -4.818 1.00 38.78 177 PHE A CA 1
ATOM 1372 C C . PHE A 1 177 ? -18.809 -35.854 -5.633 1.00 38.78 177 PHE A C 1
ATOM 1374 O O . PHE A 1 177 ? -18.471 -34.671 -5.669 1.00 38.78 177 PHE A O 1
ATOM 1381 N N . ALA A 1 178 ? -19.858 -36.356 -6.295 1.00 38.44 178 ALA A N 1
ATOM 1382 C CA . ALA A 1 178 ? -21.015 -35.649 -6.856 1.00 38.44 178 ALA A CA 1
ATOM 1383 C C . ALA A 1 178 ? -21.793 -34.910 -5.733 1.00 38.44 178 ALA A C 1
ATOM 1385 O O . ALA A 1 178 ? -21.463 -35.072 -4.563 1.00 38.44 178 ALA A O 1
ATOM 1386 N N . ASP A 1 179 ? -22.828 -34.091 -5.898 1.00 33.59 179 ASP A N 1
ATOM 1387 C CA . ASP A 1 179 ? -23.903 -33.886 -6.876 1.00 33.59 179 ASP A CA 1
ATOM 1388 C C . ASP A 1 179 ? -24.577 -32.565 -6.406 1.00 33.59 179 ASP A C 1
ATOM 1390 O O . ASP A 1 179 ? -24.633 -32.310 -5.204 1.00 33.59 179 ASP A O 1
ATOM 1394 N N . GLY A 1 180 ? -24.920 -31.603 -7.262 1.00 32.28 180 GLY A N 1
ATOM 1395 C CA . GLY A 1 180 ? -26.304 -31.445 -7.720 1.00 32.28 180 GLY A CA 1
ATOM 1396 C C . GLY A 1 180 ? -27.104 -30.407 -6.908 1.00 32.28 180 GLY A C 1
ATOM 1397 O O . GLY A 1 180 ? -27.376 -30.604 -5.731 1.00 32.28 180 GLY A O 1
ATOM 1398 N N . SER A 1 181 ? -27.501 -29.292 -7.537 1.00 46.97 181 SER A N 1
ATOM 1399 C CA . SER A 1 181 ? -28.906 -28.832 -7.609 1.00 46.97 181 SER A CA 1
ATOM 1400 C C . SER A 1 181 ? -29.006 -27.384 -8.103 1.00 46.97 181 SER A C 1
ATOM 1402 O O . SER A 1 181 ? -28.348 -26.475 -7.603 1.00 46.97 181 SER A O 1
ATOM 1404 N N . ALA A 1 182 ? -29.870 -27.203 -9.098 1.00 37.78 182 ALA A N 1
ATOM 1405 C CA . ALA A 1 182 ? -30.192 -25.964 -9.786 1.00 37.78 182 ALA A CA 1
ATOM 1406 C C . ALA A 1 182 ? -31.122 -25.016 -8.985 1.00 37.78 182 ALA A C 1
ATOM 1408 O O . ALA A 1 182 ? -31.817 -25.453 -8.071 1.00 37.78 182 ALA A O 1
ATOM 1409 N N . GLU A 1 183 ? -31.068 -23.736 -9.393 1.00 37.56 183 GLU A N 1
ATOM 1410 C CA . GLU A 1 183 ? -32.034 -22.601 -9.414 1.00 37.56 183 GLU A CA 1
ATOM 1411 C C . GLU A 1 183 ? -33.552 -22.846 -9.143 1.00 37.56 183 GLU A C 1
ATOM 1413 O O . GLU A 1 183 ? -33.961 -24.004 -9.176 1.00 37.56 183 GLU A O 1
ATOM 1418 N N . PRO A 1 184 ? -34.452 -21.816 -9.013 1.00 49.03 184 PRO A N 1
ATOM 1419 C CA . PRO A 1 184 ? -34.313 -20.373 -9.334 1.00 49.03 184 PRO A CA 1
ATOM 1420 C C . PRO A 1 184 ? -34.976 -19.340 -8.367 1.00 49.03 184 PRO A C 1
ATOM 1422 O O . PRO A 1 184 ? -35.757 -19.655 -7.475 1.00 49.03 184 PRO A O 1
ATOM 1425 N N . LEU A 1 185 ? -34.652 -18.065 -8.634 1.00 42.41 185 LEU A N 1
ATOM 1426 C CA . LEU A 1 185 ? -35.465 -16.827 -8.624 1.00 42.41 185 LEU A CA 1
ATOM 1427 C C . LEU A 1 185 ? -36.811 -16.770 -7.853 1.00 42.41 185 LEU A C 1
ATOM 1429 O O . LEU A 1 185 ? -37.749 -17.490 -8.184 1.00 42.41 185 LEU A O 1
ATOM 1433 N N . SER A 1 186 ? -36.979 -15.753 -6.989 1.00 37.53 186 SER A N 1
ATOM 1434 C CA . SER A 1 186 ? -38.219 -14.948 -6.871 1.00 37.53 186 SER A CA 1
ATOM 1435 C C . SER A 1 186 ? -38.015 -13.696 -6.005 1.00 37.53 186 SER A C 1
ATOM 1437 O O . SER A 1 186 ? -37.760 -13.776 -4.806 1.00 37.53 186 SER A O 1
ATOM 1439 N N . THR A 1 187 ? -38.174 -12.528 -6.629 1.00 44.88 187 THR A N 1
ATOM 1440 C CA . THR A 1 187 ? -38.633 -11.291 -5.981 1.00 44.88 187 THR A CA 1
ATOM 1441 C C . THR A 1 187 ? -40.130 -11.411 -5.658 1.00 44.88 187 THR A C 1
ATOM 1443 O O . THR A 1 187 ? -40.826 -12.243 -6.244 1.00 44.88 187 THR A O 1
ATOM 1446 N N . PRO A 1 188 ? -40.663 -10.567 -4.759 1.00 48.66 188 PRO A N 1
ATOM 1447 C CA . PRO A 1 188 ? -41.620 -9.597 -5.283 1.00 48.66 188 PRO A CA 1
ATOM 1448 C C . PRO A 1 188 ? -41.494 -8.192 -4.683 1.00 48.66 188 PRO A C 1
ATOM 1450 O O . PRO A 1 188 ? -40.940 -7.960 -3.612 1.00 48.66 188 PRO A O 1
ATOM 1453 N N . SER A 1 189 ? -42.036 -7.272 -5.470 1.00 39.81 189 SER A N 1
ATOM 1454 C CA . SER A 1 189 ? -42.172 -5.834 -5.277 1.00 39.81 189 SER A CA 1
ATOM 1455 C C . SER A 1 189 ? -43.497 -5.476 -4.569 1.00 39.81 189 SER A C 1
ATOM 1457 O O . SER A 1 189 ? -44.381 -6.324 -4.448 1.00 39.81 189 SER A O 1
ATOM 1459 N N . VAL A 1 190 ? -43.641 -4.174 -4.283 1.00 45.78 190 VAL A N 1
ATOM 1460 C CA . VAL A 1 190 ? -44.866 -3.344 -4.136 1.00 45.78 190 VAL A CA 1
ATOM 1461 C C . VAL A 1 190 ? -45.400 -3.050 -2.716 1.00 45.78 190 VAL A C 1
ATOM 1463 O O . VAL A 1 190 ? -45.823 -3.967 -2.026 1.00 45.78 190 VAL A O 1
ATOM 1466 N N . VAL A 1 191 ? -45.407 -1.743 -2.360 1.00 48.44 191 VAL A N 1
ATOM 1467 C CA . VAL A 1 191 ? -46.484 -0.823 -1.850 1.00 48.44 191 VAL A CA 1
ATOM 1468 C C . VAL A 1 191 ? -45.844 0.283 -0.959 1.00 48.44 191 VAL A C 1
ATOM 1470 O O . VAL A 1 191 ? -45.216 -0.043 0.040 1.00 48.44 191 VAL A O 1
ATOM 1473 N N . GLU A 1 192 ? -45.689 1.560 -1.366 1.00 45.66 192 GLU A N 1
ATOM 1474 C CA . GLU A 1 192 ? -46.659 2.700 -1.344 1.00 45.66 192 GLU A CA 1
ATOM 1475 C C . GLU A 1 192 ? -47.539 2.745 -0.068 1.00 45.66 192 GLU A C 1
ATOM 1477 O O . GLU A 1 192 ? -48.020 1.709 0.364 1.00 45.66 192 GLU A O 1
ATOM 1482 N N . ASP A 1 193 ? -47.827 3.844 0.644 1.00 37.09 193 ASP A N 1
ATOM 1483 C CA . ASP A 1 193 ? -47.794 5.295 0.405 1.00 37.09 193 ASP A CA 1
ATOM 1484 C C . ASP A 1 193 ? -47.865 6.034 1.777 1.00 37.09 193 ASP A C 1
ATOM 1486 O O . ASP A 1 193 ? -48.153 5.452 2.825 1.00 37.09 193 ASP A O 1
ATOM 1490 N N . SER A 1 194 ? -47.608 7.337 1.731 1.00 51.66 194 SER A N 1
ATOM 1491 C CA . SER A 1 194 ? -47.760 8.424 2.704 1.00 51.66 194 SER A CA 1
ATOM 1492 C C . SER A 1 194 ? -48.929 8.345 3.700 1.00 51.66 194 SER A C 1
ATOM 1494 O O . SER A 1 194 ? -50.056 8.023 3.330 1.00 51.66 194 SER A O 1
ATOM 1496 N N . SER A 1 195 ? -48.727 8.865 4.924 1.00 51.31 195 SER A N 1
ATOM 1497 C CA . SER A 1 195 ? -49.752 9.675 5.616 1.00 51.31 195 SER A CA 1
ATOM 1498 C C . SER A 1 195 ? -49.220 10.532 6.776 1.00 51.31 195 SER A C 1
ATOM 1500 O O . SER A 1 195 ? -48.619 10.063 7.737 1.00 51.31 195 SER A O 1
ATOM 1502 N N . THR A 1 196 ? -49.525 11.821 6.632 1.00 50.78 196 THR A N 1
ATOM 1503 C CA . THR A 1 196 ? -49.586 12.935 7.589 1.00 50.78 196 THR A CA 1
ATOM 1504 C C . THR A 1 196 ? -50.201 12.590 8.954 1.00 50.78 196 THR A C 1
ATOM 1506 O O . THR A 1 196 ? -51.228 11.920 8.993 1.00 50.78 196 THR A O 1
ATOM 1509 N N . SER A 1 197 ? -49.662 13.165 10.047 1.00 48.53 197 SER A N 1
ATOM 1510 C CA . SER A 1 197 ? -50.420 13.781 11.166 1.00 48.53 197 SER A CA 1
ATOM 1511 C C . SER A 1 197 ? -49.491 14.213 12.326 1.00 48.53 197 SER A C 1
ATOM 1513 O O . SER A 1 197 ? -48.814 13.383 12.925 1.00 48.53 197 SER A O 1
ATOM 1515 N N . MET A 1 198 ? -49.474 15.512 12.664 1.00 51.94 198 MET A N 1
ATOM 1516 C CA . MET A 1 198 ? -49.057 16.022 13.988 1.00 51.94 198 MET A CA 1
ATOM 1517 C C . MET A 1 198 ? -50.263 16.030 14.944 1.00 51.94 198 MET A C 1
ATOM 1519 O O . MET A 1 198 ? -51.394 16.151 14.466 1.00 51.94 198 MET A O 1
ATOM 1523 N N . PRO A 1 199 ? -50.055 16.027 16.280 1.00 59.16 199 PRO A N 1
ATOM 1524 C CA . PRO A 1 199 ? -50.251 17.296 17.004 1.00 59.16 199 PRO A CA 1
ATOM 1525 C C . PRO A 1 199 ? -49.381 17.544 18.268 1.00 59.16 199 PRO A C 1
ATOM 1527 O O . PRO A 1 199 ? -49.161 16.666 19.091 1.00 59.16 199 PRO A O 1
ATOM 1530 N N . PHE A 1 200 ? -48.986 18.818 18.404 1.00 48.09 200 PHE A N 1
ATOM 1531 C CA . PHE A 1 200 ? -49.010 19.742 19.560 1.00 48.09 200 PHE A CA 1
ATOM 1532 C C . PHE A 1 200 ? -48.515 19.406 20.991 1.00 48.09 200 PHE A C 1
ATOM 1534 O O . PHE A 1 200 ? -49.031 18.534 21.680 1.00 48.09 200 PHE A O 1
ATOM 1541 N N . SER A 1 201 ? -47.789 20.422 21.503 1.00 54.34 201 SER A N 1
ATOM 1542 C CA . SER A 1 201 ? -47.813 21.038 22.857 1.00 54.34 201 SER A CA 1
ATOM 1543 C C . SER A 1 201 ? -46.980 20.368 23.973 1.00 54.34 201 SER A C 1
ATOM 1545 O O . SER A 1 201 ? -46.849 19.159 24.006 1.00 54.34 201 SER A O 1
ATOM 1547 N N . ASN A 1 202 ? -46.356 21.071 24.930 1.00 40.88 202 ASN A N 1
ATOM 1548 C CA . ASN A 1 202 ? -46.486 22.462 25.362 1.00 40.88 202 ASN A CA 1
ATOM 1549 C C . ASN A 1 202 ? -45.221 22.923 26.118 1.00 40.88 202 ASN A C 1
ATOM 1551 O O . ASN A 1 202 ? -44.561 22.133 26.789 1.00 40.88 202 ASN A O 1
ATOM 1555 N N . VAL A 1 203 ? -44.960 24.225 26.059 1.00 55.78 203 VAL A N 1
ATOM 1556 C CA . VAL A 1 203 ? -44.022 24.964 26.911 1.00 55.78 203 VAL A CA 1
ATOM 1557 C C . VAL A 1 203 ? -44.663 25.231 28.279 1.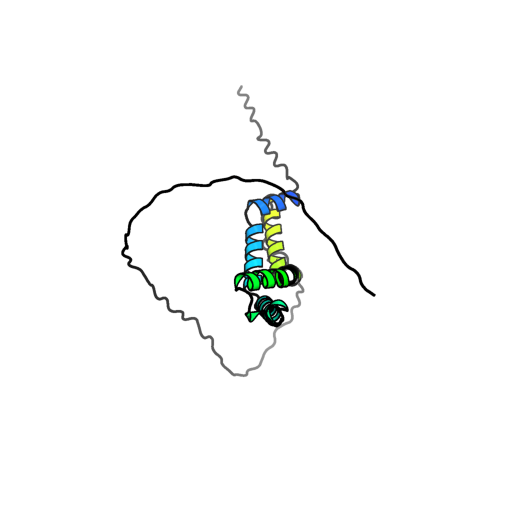00 55.78 203 VAL A C 1
ATOM 1559 O O . VAL A 1 203 ? -45.859 25.526 28.354 1.00 55.78 203 VAL A O 1
ATOM 1562 N N . LYS A 1 204 ? -43.885 25.194 29.365 1.00 57.09 204 LYS A N 1
ATOM 1563 C CA . LYS A 1 204 ? -44.243 25.904 30.599 1.00 57.09 204 LYS A CA 1
ATOM 1564 C C . LYS A 1 204 ? -42.991 26.296 31.392 1.00 57.09 204 LYS A C 1
ATOM 1566 O O . LYS A 1 204 ? -42.160 25.439 31.665 1.00 57.09 204 LYS A O 1
ATOM 1571 N N . SER A 1 205 ? -42.956 27.605 31.654 1.00 57.66 205 SER A N 1
ATOM 1572 C CA . SER A 1 205 ? -42.199 28.450 32.593 1.00 57.66 205 SER A CA 1
ATOM 1573 C C . SER A 1 205 ? -41.160 27.834 33.516 1.00 57.66 205 SER A C 1
ATOM 1575 O O . SER A 1 205 ? -41.518 26.908 34.271 1.00 57.66 205 SER A O 1
#

Radius of gyration: 36.16 Å; chains: 1; bounding box: 114×70×106 Å